Protein AF-A0A6G0XTU4-F1 (afdb_monomer_lite)

Sequence (189 aa):
MTQKTARTQQLDKPARWTQELDDEFVAYYVEIAGRAHDVASGGKCLKNAGWQAILAKLDGRGNIVDINQLKNRWKRLKEDYVDYAWLVKKFSGDGLQGIDDAKWAELDEGRKHKYSRFRFTPFRHYSVLDGIVGDSMANCEYMRSAAGMRLCNEYANSSVLQSNVSASDESLDHNQEGTVPETMTAAPA

Radius of gyration: 27.62 Å; chains: 1; bounding box: 68×87×70 Å

Secondary structure (DSSP, 8-state):
--SHHHHHTTTTSPP---HHHHHHHHHHHHHHHT-TTTB-TTSSSB-HHHHHHHHHHHTTGGG--SHHHHHHHHHHHHHHHHHHHHHHHHTTTT-GGG--HHHHHHHHTT-SS-GGGGSSS--TTHHHHHHHHHHHHHTT--TTSHHHHHHHHHHHHSSSSSSS-------------------------

InterPro domains:
  IPR024752 Myb/SANT-like domain [PF12776] (16-89)

Structure (mmCIF, N/CA/C/O backbone):
data_AF-A0A6G0XTU4-F1
#
_entry.id   AF-A0A6G0XTU4-F1
#
loop_
_atom_site.group_PDB
_atom_site.id
_atom_site.type_symbol
_atom_site.label_atom_id
_atom_site.label_alt_id
_atom_site.label_comp_id
_atom_site.label_asym_id
_atom_site.label_entity_id
_atom_site.label_seq_id
_atom_site.pdbx_PDB_ins_code
_atom_site.Cartn_x
_atom_site.Cartn_y
_atom_site.Cartn_z
_atom_site.occupancy
_atom_site.B_iso_or_equiv
_atom_site.auth_seq_id
_atom_site.auth_comp_id
_atom_site.auth_asym_id
_atom_site.auth_atom_id
_atom_site.pdbx_PDB_model_num
ATOM 1 N N . MET A 1 1 ? 7.444 18.364 -36.999 1.00 42.53 1 MET A N 1
ATOM 2 C CA . MET A 1 1 ? 8.098 18.458 -35.674 1.00 42.53 1 MET A CA 1
ATOM 3 C C . MET A 1 1 ? 7.037 18.836 -34.647 1.00 42.53 1 MET A C 1
ATOM 5 O O . MET A 1 1 ? 6.768 20.014 -34.479 1.00 42.53 1 MET A O 1
ATOM 9 N N . THR A 1 2 ? 6.378 17.863 -34.011 1.00 45.56 2 THR A N 1
ATOM 10 C CA . THR A 1 2 ? 5.211 18.149 -33.138 1.00 45.56 2 THR A CA 1
ATOM 11 C C . THR A 1 2 ? 5.115 17.219 -31.924 1.00 45.56 2 THR A C 1
ATOM 13 O O . THR A 1 2 ? 4.062 17.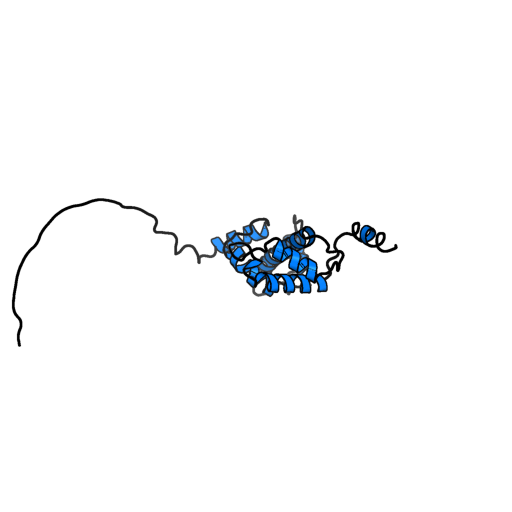095 -31.317 1.00 45.56 2 THR A O 1
ATOM 16 N N . GLN A 1 3 ? 6.215 16.566 -31.534 1.00 44.06 3 GLN A N 1
ATOM 17 C CA . GLN A 1 3 ? 6.243 15.662 -30.371 1.00 44.06 3 GLN A CA 1
ATOM 18 C C . GLN A 1 3 ? 6.830 16.293 -29.097 1.00 44.06 3 GLN A C 1
ATOM 20 O O . GLN A 1 3 ? 6.695 15.729 -28.014 1.00 44.06 3 GLN A O 1
ATOM 25 N N . LYS A 1 4 ? 7.466 17.470 -29.184 1.00 40.66 4 LYS A N 1
ATOM 26 C CA . LYS A 1 4 ? 8.180 18.069 -28.040 1.00 40.66 4 LYS A CA 1
ATOM 27 C C . LYS A 1 4 ? 7.257 18.789 -27.045 1.00 40.66 4 LYS A C 1
ATOM 29 O O . LYS A 1 4 ? 7.653 18.994 -25.907 1.00 40.66 4 LYS A O 1
ATOM 34 N N . THR A 1 5 ? 6.031 19.128 -27.446 1.00 39.97 5 THR A N 1
ATOM 35 C CA . THR A 1 5 ? 5.104 19.932 -26.627 1.00 39.97 5 THR A CA 1
ATOM 36 C C . THR A 1 5 ? 4.229 19.088 -25.691 1.00 39.97 5 THR A C 1
ATOM 38 O O . THR A 1 5 ? 3.863 19.553 -24.618 1.00 39.97 5 THR A O 1
ATOM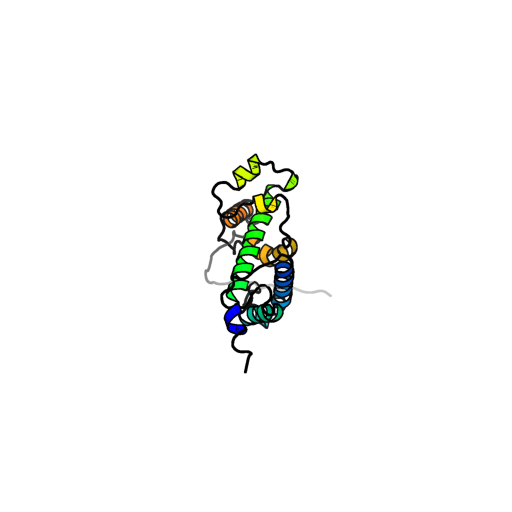 41 N N . ALA A 1 6 ? 3.935 17.829 -26.039 1.00 44.03 6 ALA A N 1
ATOM 42 C CA . ALA A 1 6 ? 3.087 16.955 -25.217 1.00 44.03 6 ALA A CA 1
ATOM 43 C C . ALA A 1 6 ? 3.819 16.381 -23.988 1.00 44.03 6 ALA A C 1
ATOM 45 O O . ALA A 1 6 ? 3.219 16.206 -22.931 1.00 44.03 6 ALA A O 1
ATOM 46 N N . ARG A 1 7 ? 5.131 16.133 -24.105 1.00 41.50 7 ARG A N 1
ATOM 47 C CA . ARG A 1 7 ? 5.943 15.524 -23.037 1.00 41.50 7 ARG A CA 1
ATOM 48 C C . ARG A 1 7 ? 6.176 16.471 -21.854 1.00 41.50 7 ARG A C 1
ATOM 50 O O . ARG A 1 7 ? 6.298 16.019 -20.724 1.00 41.50 7 ARG A O 1
ATOM 57 N N . THR A 1 8 ? 6.184 17.779 -22.106 1.00 40.06 8 THR A N 1
ATOM 58 C CA . THR A 1 8 ? 6.396 18.804 -21.073 1.00 40.06 8 THR A CA 1
ATOM 59 C C . THR A 1 8 ? 5.129 19.084 -20.257 1.00 40.06 8 THR A C 1
ATOM 61 O O . THR A 1 8 ? 5.232 19.424 -19.088 1.00 40.06 8 THR A O 1
ATOM 64 N N . GLN A 1 9 ? 3.926 18.867 -20.808 1.00 43.84 9 GLN A N 1
ATOM 65 C CA . GLN A 1 9 ? 2.662 19.102 -20.084 1.00 43.84 9 GLN A CA 1
ATOM 66 C C . GLN A 1 9 ? 2.278 17.986 -19.090 1.00 43.84 9 GLN A C 1
ATOM 68 O O . GLN A 1 9 ? 1.363 18.168 -18.287 1.00 43.84 9 GLN A O 1
ATOM 73 N N . GLN A 1 10 ? 2.952 16.831 -19.127 1.00 49.25 10 GLN A N 1
ATOM 74 C CA . GLN A 1 10 ? 2.769 15.762 -18.133 1.00 49.25 10 GLN A CA 1
ATOM 75 C C . GLN A 1 10 ? 3.603 15.973 -16.855 1.00 49.25 10 GLN A C 1
ATOM 77 O O . GLN A 1 10 ? 3.283 15.391 -15.821 1.00 49.25 10 GLN A O 1
ATOM 82 N N . LEU A 1 11 ? 4.625 16.837 -16.884 1.00 52.47 11 LEU A N 1
ATOM 83 C CA . LEU A 1 11 ? 5.538 17.050 -15.751 1.00 52.47 11 LEU A CA 1
ATOM 84 C C . LEU A 1 11 ? 4.930 17.834 -14.573 1.00 52.47 11 LEU A C 1
ATOM 86 O O . LEU A 1 11 ? 5.445 17.719 -13.466 1.00 52.47 11 LEU A O 1
ATOM 90 N N . ASP A 1 12 ? 3.817 18.549 -14.773 1.00 61.00 12 ASP A N 1
ATOM 91 C CA . ASP A 1 12 ? 3.219 19.410 -13.734 1.00 61.00 12 ASP A CA 1
ATOM 92 C C . ASP A 1 12 ? 2.024 18.790 -12.991 1.00 61.00 12 ASP A C 1
ATOM 94 O O . ASP A 1 12 ? 1.469 19.398 -12.074 1.00 61.00 12 ASP A O 1
ATOM 98 N N . LYS A 1 13 ? 1.587 17.579 -13.358 1.00 73.00 13 LYS A N 1
ATOM 99 C CA . LYS A 1 13 ? 0.458 16.922 -12.678 1.00 73.00 13 LYS A CA 1
ATOM 100 C C . LYS A 1 13 ? 0.965 16.044 -11.520 1.00 73.00 13 LYS A C 1
ATOM 102 O O . LYS A 1 13 ? 1.957 15.336 -11.670 1.00 73.00 13 LYS A O 1
ATOM 107 N N . PRO A 1 14 ? 0.315 16.032 -10.346 1.00 82.69 14 PRO A N 1
ATOM 108 C CA . PRO A 1 14 ? 0.694 15.101 -9.287 1.00 82.69 14 PRO A CA 1
ATOM 109 C C . PRO A 1 14 ? 0.388 13.653 -9.701 1.00 82.69 14 PRO A C 1
ATOM 111 O O . PRO A 1 14 ? -0.520 13.407 -10.498 1.00 82.69 14 PRO A O 1
ATOM 114 N N . ALA A 1 15 ? 1.120 12.689 -9.131 1.00 89.25 15 ALA A N 1
ATOM 115 C CA . ALA A 1 15 ? 0.790 11.274 -9.291 1.00 89.25 15 ALA A CA 1
ATOM 116 C C . ALA A 1 15 ? -0.622 10.996 -8.758 1.00 89.25 15 ALA A C 1
ATOM 118 O O . ALA A 1 15 ? -0.961 11.365 -7.630 1.00 89.25 15 ALA A O 1
ATOM 119 N N . ARG A 1 16 ? -1.427 10.306 -9.560 1.00 92.69 16 ARG A N 1
ATOM 120 C CA . ARG A 1 16 ? -2.784 9.878 -9.244 1.00 92.69 16 ARG A CA 1
ATOM 121 C C . ARG A 1 16 ? -2.811 8.363 -9.093 1.00 92.69 16 ARG A C 1
ATOM 123 O O . ARG A 1 16 ? -2.726 7.633 -10.074 1.00 92.69 16 ARG A O 1
ATOM 130 N N . TRP A 1 17 ? -2.994 7.921 -7.857 1.00 92.88 17 TRP A N 1
ATOM 131 C CA . TRP A 1 17 ? -3.158 6.515 -7.505 1.00 92.88 17 TRP A CA 1
ATOM 132 C C . TRP A 1 17 ? -4.644 6.155 -7.507 1.00 92.88 17 TRP A C 1
ATOM 134 O O . TRP A 1 17 ? -5.429 6.768 -6.781 1.00 92.88 17 TRP A O 1
ATOM 144 N N . THR A 1 18 ? -5.032 5.206 -8.356 1.00 93.31 18 THR A N 1
ATOM 145 C CA . THR A 1 18 ? -6.341 4.541 -8.289 1.00 93.31 18 THR A CA 1
ATOM 146 C C . THR A 1 18 ? -6.180 3.183 -7.620 1.00 93.31 18 THR A C 1
ATOM 148 O O . THR A 1 18 ? -5.062 2.691 -7.482 1.00 93.31 18 THR A O 1
ATOM 151 N N . GLN A 1 19 ? -7.296 2.569 -7.224 1.00 89.81 19 GLN A N 1
ATOM 152 C CA . GLN A 1 19 ? -7.261 1.222 -6.656 1.00 89.81 19 GLN A CA 1
ATOM 153 C C . GLN A 1 19 ? -6.703 0.205 -7.657 1.00 89.81 19 GLN A C 1
ATOM 155 O O . GLN A 1 19 ? -5.889 -0.623 -7.264 1.00 89.81 19 GLN A O 1
ATOM 160 N N . GLU A 1 20 ? -7.056 0.302 -8.947 1.00 93.25 20 GLU A N 1
ATOM 161 C CA . GLU A 1 20 ? -6.494 -0.613 -9.949 1.00 93.25 20 GLU A CA 1
ATOM 162 C C . GLU A 1 20 ? -4.977 -0.432 -10.087 1.00 93.25 20 GLU A C 1
ATOM 164 O O . GLU A 1 20 ? -4.239 -1.410 -10.154 1.00 93.25 20 GLU A O 1
ATOM 169 N N . LEU A 1 21 ? -4.492 0.816 -10.070 1.00 94.31 21 LEU A N 1
ATOM 170 C CA . LEU A 1 21 ? -3.054 1.091 -10.127 1.00 94.31 21 LEU A CA 1
ATOM 171 C C . LEU A 1 21 ? -2.310 0.605 -8.882 1.00 94.31 21 LEU A C 1
ATOM 173 O O . LEU A 1 21 ? -1.151 0.215 -8.990 1.00 94.31 21 LEU A O 1
ATOM 177 N N . ASP A 1 22 ? -2.949 0.623 -7.713 1.00 94.25 22 ASP A N 1
ATOM 178 C CA . ASP A 1 22 ? -2.38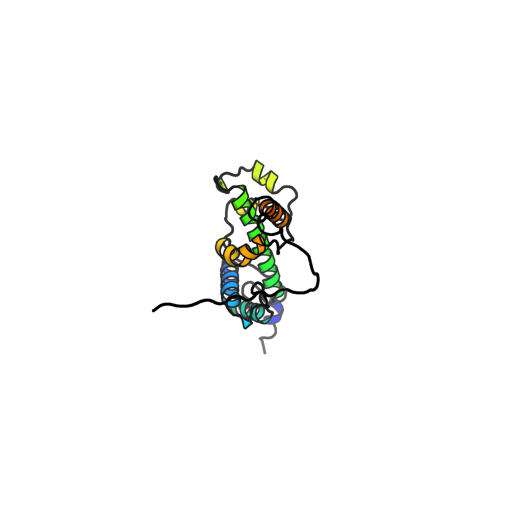5 0.035 -6.498 1.00 94.25 22 ASP A CA 1
ATOM 179 C C . ASP A 1 22 ? -2.290 -1.489 -6.587 1.00 94.25 22 ASP A C 1
ATOM 181 O O . ASP A 1 22 ? -1.243 -2.050 -6.260 1.00 94.25 22 ASP A O 1
ATOM 185 N N . ASP A 1 23 ? -3.348 -2.148 -7.070 1.00 93.44 23 ASP A N 1
ATOM 186 C CA . ASP A 1 23 ? -3.380 -3.598 -7.291 1.00 93.44 23 ASP A CA 1
ATOM 187 C C . ASP A 1 23 ? -2.257 -4.030 -8.248 1.00 93.44 23 ASP A C 1
ATOM 189 O O . ASP A 1 23 ? -1.463 -4.920 -7.928 1.00 93.44 23 ASP A O 1
ATOM 193 N N . GLU A 1 24 ? -2.114 -3.343 -9.381 1.00 94.38 24 GLU A N 1
ATOM 194 C CA . GLU A 1 24 ? -1.038 -3.606 -10.336 1.00 94.38 24 GLU A CA 1
ATOM 195 C C . GLU A 1 24 ? 0.351 -3.298 -9.767 1.00 94.38 24 GLU A C 1
ATOM 197 O O . GLU A 1 24 ? 1.287 -4.076 -9.953 1.00 94.38 24 GLU A O 1
ATOM 202 N N . PHE A 1 25 ? 0.508 -2.176 -9.058 1.00 94.81 25 PHE A N 1
ATOM 203 C CA . PHE A 1 25 ? 1.782 -1.803 -8.450 1.00 94.81 25 PHE A CA 1
ATOM 204 C C . PHE A 1 25 ? 2.261 -2.859 -7.451 1.00 94.81 25 PHE A C 1
ATOM 206 O O . PHE A 1 25 ? 3.431 -3.247 -7.485 1.00 94.81 25 PHE A O 1
ATOM 213 N N . VAL A 1 26 ? 1.367 -3.350 -6.589 1.00 92.75 26 VAL A N 1
ATOM 214 C CA . VAL A 1 26 ? 1.679 -4.409 -5.623 1.00 92.75 26 VAL A CA 1
ATOM 215 C C . VAL A 1 26 ? 2.021 -5.716 -6.340 1.00 92.75 26 VAL A C 1
ATOM 217 O O . VAL A 1 26 ? 3.012 -6.354 -5.981 1.00 92.75 26 VAL A O 1
ATOM 220 N N . ALA A 1 27 ? 1.281 -6.087 -7.388 1.00 92.06 27 ALA A N 1
ATOM 221 C CA . ALA A 1 27 ? 1.585 -7.275 -8.185 1.00 92.06 27 ALA A CA 1
ATOM 222 C C . ALA A 1 27 ? 2.978 -7.193 -8.839 1.00 92.06 27 ALA A C 1
ATOM 224 O O . ALA A 1 27 ? 3.771 -8.130 -8.733 1.00 92.06 27 ALA A O 1
ATOM 225 N N . TYR A 1 28 ? 3.322 -6.053 -9.446 1.00 93.25 28 TYR A N 1
ATOM 226 C CA . TYR A 1 28 ? 4.646 -5.836 -10.034 1.00 93.25 28 TYR A CA 1
ATOM 227 C C . TYR A 1 28 ? 5.755 -5.813 -8.989 1.00 93.25 28 TYR A C 1
ATOM 229 O O . TYR A 1 28 ? 6.851 -6.308 -9.255 1.00 93.25 28 TYR A O 1
ATOM 237 N N . TYR A 1 29 ? 5.483 -5.274 -7.799 1.00 91.06 29 TYR A N 1
ATOM 238 C CA . TYR A 1 29 ? 6.434 -5.319 -6.698 1.00 91.06 29 TYR A CA 1
ATOM 239 C C . TYR A 1 29 ? 6.764 -6.761 -6.312 1.00 91.06 29 TYR A C 1
ATOM 241 O O . TYR A 1 29 ? 7.940 -7.098 -6.229 1.00 91.06 29 TYR A O 1
ATOM 249 N N . VAL A 1 30 ? 5.752 -7.616 -6.130 1.00 87.75 30 VAL A N 1
ATOM 250 C CA . VAL A 1 30 ? 5.935 -9.042 -5.805 1.00 87.75 30 VAL A CA 1
ATOM 251 C C . VAL A 1 30 ? 6.719 -9.763 -6.898 1.00 87.75 30 VAL A C 1
ATOM 253 O O . VAL A 1 30 ? 7.703 -10.440 -6.608 1.00 87.75 30 VAL A O 1
ATOM 256 N N . GLU A 1 31 ? 6.322 -9.580 -8.159 1.00 89.00 31 GLU A N 1
ATOM 257 C CA . GLU A 1 31 ? 6.986 -10.200 -9.309 1.00 89.00 31 GLU A CA 1
ATOM 258 C C . GLU A 1 31 ? 8.480 -9.844 -9.363 1.00 89.00 31 GLU A C 1
ATOM 260 O O . GLU A 1 31 ? 9.330 -10.708 -9.583 1.00 89.00 31 GLU A O 1
ATOM 265 N N . ILE A 1 32 ? 8.811 -8.567 -9.163 1.00 88.50 32 ILE A N 1
ATOM 266 C CA . ILE A 1 32 ? 10.187 -8.070 -9.255 1.00 88.50 32 ILE A CA 1
ATOM 267 C C . ILE A 1 32 ? 10.982 -8.405 -7.989 1.00 88.50 32 ILE A C 1
ATOM 269 O O . ILE A 1 32 ? 12.163 -8.729 -8.083 1.00 88.50 32 ILE A O 1
ATOM 273 N N . ALA A 1 33 ? 10.347 -8.419 -6.816 1.00 83.94 33 ALA A N 1
ATOM 274 C CA . ALA A 1 33 ? 10.971 -8.873 -5.575 1.00 83.94 33 ALA A CA 1
ATOM 275 C C . ALA A 1 33 ? 11.338 -10.369 -5.610 1.00 83.94 33 ALA A C 1
ATOM 277 O O . ALA A 1 33 ? 12.264 -10.789 -4.923 1.00 83.94 33 ALA A O 1
ATOM 278 N N . GLY A 1 34 ? 10.688 -11.171 -6.458 1.00 81.00 34 GLY A N 1
ATOM 279 C CA . GLY A 1 34 ? 11.094 -12.556 -6.719 1.00 81.00 34 GLY A CA 1
ATOM 280 C C . GLY A 1 34 ? 12.419 -12.699 -7.486 1.00 81.00 34 GLY A C 1
ATOM 281 O O . GLY A 1 34 ? 12.949 -13.804 -7.599 1.00 81.00 34 GLY A O 1
ATOM 282 N N . ARG A 1 35 ? 12.985 -11.610 -8.027 1.00 82.75 35 ARG A N 1
ATOM 283 C CA . ARG A 1 35 ? 14.194 -11.638 -8.862 1.00 82.75 35 ARG A CA 1
ATOM 284 C C . ARG A 1 35 ? 15.419 -11.230 -8.049 1.00 82.75 35 ARG A C 1
ATOM 286 O O . ARG A 1 35 ? 15.630 -10.055 -7.767 1.00 82.75 35 ARG A O 1
ATOM 293 N N . ALA A 1 36 ? 16.296 -12.185 -7.743 1.00 72.19 36 ALA A N 1
ATOM 294 C CA . ALA A 1 36 ? 17.460 -11.957 -6.875 1.00 72.19 36 ALA A CA 1
ATOM 295 C C . ALA A 1 36 ? 18.375 -10.781 -7.301 1.00 72.19 36 ALA A C 1
ATOM 297 O O . ALA A 1 36 ? 18.963 -10.108 -6.454 1.00 72.19 36 ALA A O 1
ATOM 298 N N . HIS A 1 37 ? 18.489 -10.489 -8.603 1.00 78.88 37 HIS A N 1
ATOM 299 C CA . HIS A 1 37 ? 19.310 -9.374 -9.092 1.00 78.88 37 HIS A CA 1
ATOM 300 C C . HIS A 1 37 ? 18.681 -7.993 -8.841 1.00 78.88 37 HIS A C 1
ATOM 302 O O . HIS A 1 37 ? 19.422 -7.020 -8.675 1.00 78.88 37 HIS A O 1
ATOM 308 N N . ASP A 1 38 ? 17.353 -7.920 -8.731 1.00 75.31 38 ASP A N 1
ATOM 309 C CA . ASP A 1 38 ? 16.581 -6.685 -8.550 1.00 75.31 38 ASP A CA 1
ATOM 310 C C . ASP A 1 38 ? 16.376 -6.308 -7.078 1.00 75.31 38 ASP A C 1
ATOM 312 O O . ASP A 1 38 ? 15.888 -5.217 -6.771 1.00 75.31 38 ASP A O 1
ATOM 316 N N . VAL A 1 39 ? 16.803 -7.169 -6.154 1.00 72.25 39 VAL A N 1
ATOM 317 C CA . VAL A 1 39 ? 16.631 -6.996 -4.709 1.00 72.25 39 VAL A CA 1
ATOM 318 C C . VAL A 1 39 ? 17.971 -6.710 -4.032 1.00 72.25 39 VAL A C 1
ATOM 320 O O . VAL A 1 39 ? 19.029 -7.195 -4.444 1.00 72.25 39 VAL A O 1
ATOM 323 N N . ALA A 1 40 ? 17.949 -5.848 -3.019 1.00 69.94 40 ALA A N 1
ATOM 324 C CA . ALA A 1 40 ? 19.096 -5.548 -2.172 1.00 69.94 40 ALA A CA 1
ATOM 325 C C . ALA A 1 40 ? 19.490 -6.771 -1.329 1.00 69.94 40 ALA A C 1
ATOM 327 O O . ALA A 1 40 ? 18.666 -7.646 -1.056 1.00 69.94 40 ALA A O 1
ATOM 328 N N . SER A 1 41 ? 20.750 -6.822 -0.894 1.00 54.75 41 SER A N 1
ATOM 329 C CA . SER A 1 41 ? 21.224 -7.852 0.033 1.00 54.75 41 SER A CA 1
ATOM 330 C C . SER A 1 41 ? 20.306 -7.904 1.260 1.00 54.75 41 SER A C 1
ATOM 332 O O . SER A 1 41 ? 20.038 -6.870 1.870 1.00 54.75 41 SER A O 1
ATOM 334 N N . GLY A 1 42 ? 19.777 -9.089 1.571 1.00 56.16 42 GLY A N 1
ATOM 335 C CA . GLY A 1 42 ? 18.766 -9.277 2.616 1.00 56.16 42 GLY A CA 1
ATOM 336 C C . GLY A 1 42 ? 17.314 -9.354 2.128 1.00 56.16 42 GLY A C 1
ATOM 337 O O . GLY A 1 42 ? 16.427 -9.464 2.962 1.00 56.16 42 GLY A O 1
ATOM 338 N N . GLY A 1 43 ? 17.033 -9.306 0.818 1.00 55.50 43 GLY A N 1
ATOM 339 C CA . GLY A 1 43 ? 15.745 -9.752 0.249 1.00 55.50 43 GLY A CA 1
ATOM 340 C C . GLY A 1 43 ? 14.545 -8.805 0.428 1.00 55.50 43 GLY A C 1
ATOM 341 O O . GLY A 1 43 ? 13.503 -9.001 -0.186 1.00 55.50 43 GLY A O 1
ATOM 342 N N . LYS A 1 44 ? 14.682 -7.758 1.247 1.00 63.25 44 LYS A N 1
ATOM 343 C CA . LYS A 1 44 ? 13.545 -6.979 1.775 1.00 63.25 44 LYS A CA 1
ATOM 344 C C . LYS A 1 44 ? 13.281 -5.641 1.066 1.00 63.25 44 LYS A C 1
ATOM 346 O O . LYS A 1 44 ? 12.336 -4.935 1.412 1.00 63.25 44 LYS A O 1
ATOM 351 N N . CYS A 1 45 ? 14.126 -5.231 0.115 1.00 72.56 45 CYS A N 1
ATOM 352 C CA . CYS A 1 45 ? 13.987 -3.963 -0.616 1.00 72.56 45 CYS A CA 1
ATOM 353 C C . CYS A 1 45 ? 14.472 -4.079 -2.063 1.00 72.56 45 CYS A C 1
ATOM 355 O O . CYS A 1 45 ? 15.530 -4.647 -2.314 1.00 72.56 45 CYS A O 1
ATOM 357 N N . LEU A 1 46 ? 13.770 -3.446 -3.006 1.00 82.06 46 LEU A N 1
ATOM 358 C CA . LEU A 1 46 ? 14.224 -3.367 -4.396 1.00 82.06 46 LEU A CA 1
ATOM 359 C C . LEU A 1 46 ? 15.428 -2.425 -4.547 1.00 82.06 46 LEU A C 1
ATOM 361 O O . LEU A 1 46 ? 15.460 -1.327 -3.974 1.00 82.06 46 LEU A O 1
ATOM 365 N N . LYS A 1 47 ? 16.388 -2.833 -5.381 1.00 85.81 47 LYS A N 1
ATOM 366 C CA . LYS A 1 47 ? 17.438 -1.973 -5.943 1.00 85.81 47 LYS A CA 1
ATOM 367 C C . LYS A 1 47 ? 16.832 -0.984 -6.939 1.00 85.81 47 LYS A C 1
ATOM 369 O O . LYS A 1 47 ? 15.687 -1.118 -7.363 1.00 85.81 47 LYS A O 1
ATOM 374 N N . ASN A 1 48 ? 17.623 0.007 -7.358 1.00 87.31 48 ASN A N 1
ATOM 375 C CA . ASN A 1 48 ? 17.198 0.990 -8.362 1.00 87.31 48 ASN A CA 1
ATOM 376 C C . ASN A 1 48 ? 16.695 0.315 -9.658 1.00 87.31 48 ASN A C 1
ATOM 378 O O . ASN A 1 48 ? 15.645 0.694 -10.159 1.00 87.31 48 ASN A O 1
ATOM 382 N N . ALA A 1 49 ? 17.368 -0.744 -10.124 1.00 88.56 49 ALA A N 1
ATOM 383 C CA . ALA A 1 49 ? 16.938 -1.525 -11.288 1.00 88.56 49 ALA A CA 1
ATOM 384 C C . ALA A 1 49 ? 15.517 -2.104 -11.135 1.00 88.56 49 ALA A C 1
ATOM 386 O O . ALA A 1 49 ? 14.686 -1.912 -12.019 1.00 88.56 49 ALA A O 1
ATOM 387 N N . GLY A 1 50 ? 15.195 -2.697 -9.980 1.00 89.12 50 GLY A N 1
ATOM 388 C CA . GLY A 1 50 ? 13.848 -3.198 -9.700 1.00 89.12 50 GLY A CA 1
ATOM 389 C C . GLY A 1 50 ? 12.790 -2.087 -9.685 1.00 89.12 50 GLY A C 1
ATOM 390 O O . GLY A 1 50 ? 11.714 -2.241 -10.257 1.00 89.12 50 GLY A O 1
ATOM 391 N N . TRP A 1 51 ? 13.106 -0.922 -9.108 1.00 91.69 51 TRP A N 1
ATOM 392 C CA . TRP A 1 51 ? 12.205 0.239 -9.160 1.00 91.69 51 TRP A CA 1
ATOM 393 C C . TRP A 1 51 ? 11.997 0.766 -10.587 1.00 91.69 51 TRP A C 1
ATOM 395 O O . TRP A 1 51 ? 10.871 1.110 -10.941 1.00 91.69 51 TRP A O 1
ATOM 405 N N . GLN A 1 52 ? 13.053 0.806 -11.407 1.00 93.81 52 GLN A N 1
ATOM 406 C CA . GLN A 1 52 ? 12.953 1.168 -12.826 1.00 93.81 52 GLN A CA 1
ATOM 407 C C . GLN A 1 52 ? 12.077 0.175 -13.597 1.00 93.81 52 GLN A C 1
ATOM 409 O O . GLN A 1 52 ? 11.255 0.587 -14.411 1.00 93.81 52 GLN A O 1
ATOM 414 N N . ALA A 1 53 ? 12.200 -1.124 -13.314 1.00 94.06 53 ALA A N 1
ATOM 415 C CA . ALA A 1 53 ? 11.386 -2.152 -13.955 1.00 94.06 53 ALA A CA 1
ATOM 416 C C . ALA A 1 53 ? 9.888 -1.993 -13.636 1.00 94.06 53 ALA A C 1
ATOM 418 O O . ALA A 1 53 ? 9.058 -2.125 -14.536 1.00 94.06 53 ALA A O 1
ATOM 419 N N . ILE A 1 54 ? 9.529 -1.642 -12.393 1.00 94.19 54 ILE A N 1
ATOM 420 C CA . ILE A 1 54 ? 8.138 -1.303 -12.042 1.00 94.19 54 ILE A CA 1
ATOM 421 C C . ILE A 1 54 ? 7.676 -0.063 -12.811 1.00 94.19 54 ILE A C 1
ATOM 423 O O . ILE A 1 54 ? 6.582 -0.060 -13.373 1.00 94.19 54 ILE A O 1
A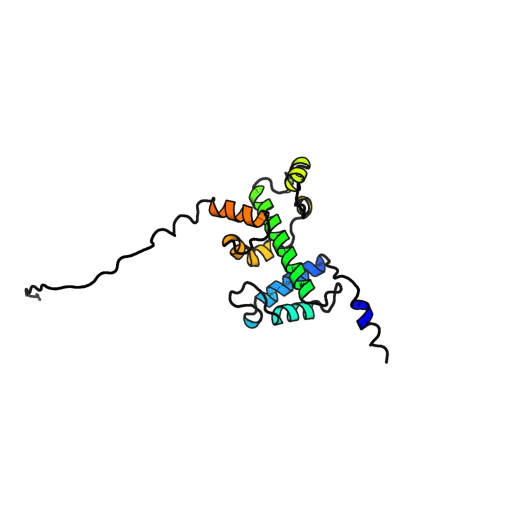TOM 427 N N . LEU A 1 55 ? 8.499 0.988 -12.843 1.00 95.25 55 LEU A N 1
ATOM 428 C CA . LEU A 1 55 ? 8.151 2.237 -13.520 1.00 95.25 55 LEU A CA 1
ATOM 429 C C . LEU A 1 55 ? 7.874 2.006 -15.013 1.00 95.25 55 LEU A C 1
ATOM 431 O O . LEU A 1 55 ? 6.882 2.507 -15.537 1.00 95.25 55 LEU A O 1
ATOM 435 N N . ALA A 1 56 ? 8.697 1.182 -15.667 1.00 95.00 56 ALA A N 1
ATOM 436 C CA . ALA A 1 56 ? 8.507 0.783 -17.057 1.00 95.00 56 ALA A CA 1
ATOM 437 C C . ALA A 1 56 ? 7.201 -0.004 -17.276 1.00 95.00 56 ALA A C 1
ATOM 439 O O . ALA A 1 56 ? 6.517 0.227 -18.266 1.00 95.00 56 ALA A O 1
ATOM 440 N N . LYS A 1 57 ? 6.815 -0.892 -16.347 1.00 95.88 57 LYS A N 1
ATOM 441 C CA . LYS A 1 57 ? 5.543 -1.642 -16.420 1.00 95.88 57 LYS A CA 1
ATOM 442 C C . LYS A 1 57 ? 4.303 -0.769 -16.198 1.00 95.88 57 LYS A C 1
ATOM 444 O O . LYS A 1 57 ? 3.228 -1.069 -16.718 1.00 95.88 57 LYS A O 1
ATOM 449 N N . LEU A 1 58 ? 4.418 0.294 -15.404 1.00 94.00 58 LEU A N 1
ATOM 450 C CA . LEU A 1 58 ? 3.320 1.241 -15.194 1.00 94.00 58 LEU A CA 1
ATOM 451 C C . LEU A 1 58 ? 3.145 2.203 -16.376 1.00 94.00 58 LEU A C 1
ATOM 453 O O . LEU A 1 58 ? 2.037 2.699 -16.567 1.00 94.00 58 LEU A O 1
ATOM 457 N N . ASP A 1 59 ? 4.192 2.414 -17.179 1.00 93.12 59 ASP A N 1
ATOM 458 C CA . ASP A 1 59 ? 4.166 3.148 -18.454 1.00 93.12 59 ASP A CA 1
ATOM 459 C C . ASP A 1 59 ? 3.527 4.548 -18.349 1.00 93.12 59 ASP A C 1
ATOM 461 O O . ASP A 1 59 ? 2.673 4.954 -19.134 1.00 93.12 59 ASP A O 1
ATOM 465 N N . GLY A 1 60 ? 3.870 5.293 -17.291 1.00 90.06 60 GLY A N 1
ATOM 466 C CA . GLY A 1 60 ? 3.362 6.654 -17.075 1.00 90.06 60 GLY A CA 1
ATOM 467 C C . GLY A 1 60 ? 1.883 6.746 -16.677 1.00 90.06 60 GLY A C 1
ATOM 468 O O . GLY A 1 60 ? 1.365 7.856 -16.492 1.00 90.06 60 GLY A O 1
ATOM 469 N N . ARG A 1 61 ? 1.180 5.616 -16.507 1.00 92.19 61 ARG A N 1
ATOM 470 C CA . ARG A 1 61 ? -0.216 5.606 -16.049 1.00 92.19 61 ARG A CA 1
ATOM 471 C C . ARG A 1 61 ? -0.338 6.271 -14.682 1.00 92.19 61 ARG A C 1
ATOM 473 O O . ARG A 1 61 ? 0.564 6.217 -13.852 1.00 92.19 61 ARG A O 1
ATOM 480 N N . GLY A 1 62 ? -1.441 6.988 -14.474 1.00 91.44 62 GLY A N 1
ATOM 481 C CA . GLY A 1 62 ? -1.635 7.788 -13.261 1.00 91.44 62 GLY A CA 1
ATOM 482 C C . GLY A 1 62 ? -0.628 8.934 -13.096 1.00 91.44 62 GLY A C 1
ATOM 483 O O . GLY A 1 62 ? -0.487 9.456 -11.998 1.00 91.44 62 GLY A O 1
ATOM 484 N N . ASN A 1 63 ? 0.083 9.339 -14.153 1.00 92.75 63 ASN A N 1
ATOM 485 C CA . ASN A 1 63 ? 1.187 10.300 -14.072 1.00 92.75 63 ASN A CA 1
ATOM 486 C C . ASN A 1 63 ? 2.336 9.854 -13.146 1.00 92.75 63 ASN A C 1
ATOM 488 O O . ASN A 1 63 ? 2.979 10.668 -12.476 1.00 92.75 63 ASN A O 1
ATOM 492 N N . ILE A 1 64 ? 2.560 8.540 -13.087 1.00 93.31 64 ILE A N 1
ATOM 493 C CA . ILE A 1 64 ? 3.643 7.918 -12.332 1.00 93.31 64 ILE A CA 1
ATOM 494 C C . ILE A 1 64 ? 4.858 7.829 -13.257 1.00 93.31 64 ILE A C 1
ATOM 496 O O . ILE A 1 64 ? 4.966 6.928 -14.083 1.00 93.31 64 ILE A O 1
ATOM 500 N N . VAL A 1 65 ? 5.749 8.809 -13.144 1.00 92.12 65 VAL A N 1
ATOM 501 C CA . VAL A 1 65 ? 6.896 9.018 -14.044 1.00 92.12 65 VAL A CA 1
ATOM 502 C C . VAL A 1 65 ? 8.241 9.017 -13.314 1.00 92.12 65 VAL A C 1
ATOM 504 O O . VAL A 1 65 ? 9.282 9.062 -13.962 1.00 92.12 65 VAL A O 1
ATOM 507 N N . ASP A 1 66 ? 8.237 8.949 -11.980 1.00 91.50 66 ASP A N 1
ATOM 508 C CA . ASP A 1 66 ? 9.444 8.933 -11.152 1.00 91.50 66 ASP A CA 1
ATOM 509 C C . ASP A 1 66 ? 9.408 7.813 -10.097 1.00 91.50 66 ASP A C 1
ATOM 511 O O . ASP A 1 66 ? 8.392 7.529 -9.457 1.00 91.50 66 ASP A O 1
ATOM 515 N N . ILE A 1 67 ? 10.576 7.226 -9.841 1.00 91.75 67 ILE A N 1
ATOM 516 C CA . ILE A 1 67 ? 10.813 6.234 -8.791 1.00 91.75 67 ILE A CA 1
ATOM 517 C C . ILE A 1 67 ? 10.431 6.763 -7.411 1.00 91.75 67 ILE A C 1
ATOM 519 O O . ILE A 1 67 ? 9.957 5.989 -6.575 1.00 91.75 67 ILE A O 1
ATOM 523 N N . ASN A 1 68 ? 10.627 8.053 -7.124 1.00 91.00 68 ASN A N 1
ATOM 524 C CA . ASN A 1 68 ? 10.270 8.572 -5.802 1.00 91.00 68 ASN A CA 1
ATOM 525 C C . ASN A 1 68 ? 8.762 8.494 -5.549 1.00 91.00 68 ASN A C 1
ATOM 527 O O . ASN A 1 68 ? 8.353 8.263 -4.411 1.00 91.00 68 ASN A O 1
ATOM 531 N N . GLN A 1 69 ? 7.933 8.606 -6.591 1.00 93.00 69 GLN A N 1
ATOM 532 C CA . GLN A 1 69 ? 6.487 8.416 -6.472 1.00 93.00 69 GLN A CA 1
ATOM 533 C C . GLN A 1 69 ? 6.169 6.967 -6.065 1.00 93.00 69 GLN A C 1
ATOM 535 O O . GLN A 1 69 ? 5.392 6.762 -5.130 1.00 93.00 69 GLN A O 1
ATOM 540 N N . LEU A 1 70 ? 6.842 5.979 -6.670 1.00 92.50 70 LEU A N 1
ATOM 541 C CA . LEU A 1 70 ? 6.720 4.558 -6.308 1.00 92.50 70 LEU A CA 1
ATOM 542 C C . LEU A 1 70 ? 7.168 4.287 -4.869 1.00 92.50 70 LEU A C 1
ATOM 544 O O . LEU A 1 70 ? 6.456 3.650 -4.097 1.00 92.50 70 LEU A O 1
ATOM 548 N N . LYS A 1 71 ? 8.337 4.803 -4.474 1.00 89.31 71 LYS A N 1
ATOM 549 C CA . LYS A 1 71 ? 8.882 4.619 -3.119 1.00 89.31 71 LYS A CA 1
ATOM 550 C C . LYS A 1 71 ? 7.988 5.246 -2.055 1.00 89.31 71 LYS A C 1
ATOM 552 O O . LYS A 1 71 ? 7.755 4.637 -1.010 1.00 89.31 71 LYS A O 1
ATOM 557 N N . ASN A 1 72 ? 7.473 6.446 -2.319 1.00 89.81 72 ASN A N 1
ATOM 558 C CA . ASN A 1 72 ? 6.539 7.119 -1.423 1.00 89.81 72 ASN A CA 1
ATOM 559 C C . ASN A 1 72 ? 5.234 6.333 -1.301 1.00 89.81 72 ASN A C 1
ATOM 561 O O . ASN A 1 72 ? 4.731 6.171 -0.189 1.00 89.81 72 ASN A O 1
ATOM 565 N N . ARG A 1 73 ? 4.720 5.786 -2.409 1.00 92.81 73 ARG A N 1
ATOM 566 C CA . ARG A 1 73 ? 3.530 4.937 -2.372 1.00 92.81 73 ARG A CA 1
ATOM 567 C C . ARG A 1 73 ? 3.770 3.642 -1.601 1.00 92.81 73 ARG A C 1
ATOM 569 O O . ARG A 1 73 ? 2.995 3.334 -0.703 1.00 92.81 73 ARG A O 1
ATOM 576 N N . TRP A 1 74 ? 4.880 2.950 -1.858 1.00 90.88 74 TRP A N 1
ATOM 577 C CA . TRP A 1 74 ? 5.281 1.754 -1.112 1.00 90.88 74 TRP A CA 1
ATOM 578 C C . TRP A 1 74 ? 5.390 2.018 0.390 1.00 90.88 74 TRP A C 1
ATOM 580 O O . TRP A 1 74 ? 4.938 1.222 1.210 1.00 90.88 74 TRP A O 1
ATOM 590 N N . LYS A 1 75 ? 5.971 3.161 0.776 1.00 86.81 75 LYS A N 1
ATOM 591 C CA . LYS A 1 75 ? 6.032 3.583 2.178 1.00 86.81 75 LYS A CA 1
ATOM 592 C C . LYS A 1 75 ? 4.633 3.701 2.789 1.00 86.81 75 LYS A C 1
ATOM 594 O O . LYS A 1 75 ? 4.434 3.185 3.883 1.00 86.81 75 LYS A O 1
ATOM 599 N N . ARG A 1 76 ? 3.683 4.330 2.089 1.00 88.69 76 ARG A N 1
ATOM 600 C CA . ARG A 1 76 ? 2.295 4.458 2.561 1.00 88.69 76 ARG A CA 1
ATOM 601 C C . ARG A 1 76 ? 1.586 3.116 2.684 1.00 88.69 76 ARG A C 1
ATOM 603 O O . ARG A 1 76 ? 0.994 2.873 3.723 1.00 88.69 76 ARG A O 1
ATOM 610 N N . LEU A 1 77 ? 1.729 2.227 1.702 1.00 90.31 77 LEU A N 1
ATOM 611 C CA . LEU A 1 77 ? 1.141 0.884 1.762 1.00 90.31 77 LEU A CA 1
ATOM 612 C C . LEU A 1 77 ? 1.632 0.089 2.979 1.00 90.31 77 LEU A C 1
ATOM 614 O O . LEU A 1 77 ? 0.842 -0.582 3.631 1.00 90.31 77 LEU A O 1
ATOM 618 N N . LYS A 1 78 ? 2.918 0.205 3.332 1.00 87.44 78 LYS A N 1
ATOM 619 C CA . LYS A 1 78 ? 3.450 -0.419 4.553 1.00 87.44 78 LYS A CA 1
ATOM 620 C C . LYS A 1 78 ? 2.898 0.206 5.827 1.00 87.44 78 LYS A C 1
ATOM 622 O O . LYS A 1 78 ? 2.610 -0.519 6.767 1.00 87.44 78 LYS A O 1
ATOM 627 N N . GLU A 1 79 ? 2.771 1.531 5.878 1.00 86.12 79 GLU A N 1
ATOM 628 C CA . GLU A 1 79 ? 2.148 2.213 7.021 1.00 86.12 79 GLU A CA 1
ATOM 629 C C . GLU A 1 79 ? 0.682 1.780 7.185 1.00 86.12 79 GLU A C 1
ATOM 631 O O . GLU A 1 79 ? 0.264 1.470 8.297 1.00 86.12 79 GLU A O 1
ATOM 636 N N . ASP A 1 80 ? -0.066 1.677 6.083 1.00 89.38 80 ASP A N 1
ATOM 637 C CA . ASP A 1 80 ? -1.439 1.165 6.073 1.00 89.38 80 ASP A CA 1
ATOM 638 C C . ASP A 1 80 ? -1.514 -0.292 6.538 1.00 89.38 80 ASP A C 1
ATOM 640 O O . ASP A 1 80 ? -2.375 -0.624 7.350 1.00 89.38 80 ASP A O 1
ATOM 644 N N . TYR A 1 81 ? -0.590 -1.144 6.086 1.00 88.81 81 TYR A N 1
ATOM 645 C CA . TYR A 1 81 ? -0.483 -2.524 6.553 1.00 88.81 81 TYR A CA 1
ATOM 646 C C . TYR A 1 81 ? -0.215 -2.605 8.060 1.00 88.81 81 TYR A C 1
ATOM 648 O O . TYR A 1 81 ? -0.927 -3.326 8.748 1.00 88.81 81 TYR A O 1
ATOM 656 N N . VAL A 1 82 ? 0.752 -1.846 8.590 1.00 84.69 82 VAL A N 1
ATOM 657 C CA . VAL A 1 82 ? 1.075 -1.822 10.032 1.00 84.69 82 VAL A CA 1
ATOM 658 C C . VAL A 1 82 ? -0.145 -1.401 10.852 1.00 84.69 82 VAL A C 1
ATOM 660 O O . VAL A 1 82 ? -0.490 -2.041 11.847 1.00 84.69 82 VAL A O 1
ATOM 663 N N . ASP A 1 83 ? -0.805 -0.324 10.426 1.00 88.25 83 ASP A N 1
ATOM 664 C CA . ASP A 1 83 ? -1.990 0.213 11.087 1.00 88.25 83 ASP A CA 1
ATOM 665 C C . ASP A 1 83 ? -3.138 -0.810 11.079 1.00 88.25 83 ASP A C 1
ATOM 667 O O . ASP A 1 83 ? -3.763 -1.060 12.111 1.00 88.25 83 ASP A O 1
ATOM 671 N N . TYR A 1 84 ? -3.390 -1.437 9.928 1.00 88.56 84 TYR A N 1
ATOM 672 C CA . TYR A 1 84 ? -4.445 -2.433 9.770 1.00 88.56 84 TYR A CA 1
ATOM 673 C C . TYR A 1 84 ? -4.147 -3.735 10.527 1.00 88.56 84 TYR A C 1
ATOM 675 O O . TYR A 1 84 ? -5.026 -4.260 11.206 1.00 88.56 84 TYR A O 1
ATOM 683 N N . ALA A 1 85 ? -2.907 -4.228 10.486 1.00 86.00 85 ALA A N 1
ATOM 684 C CA . ALA A 1 85 ? -2.475 -5.412 11.226 1.00 86.00 85 ALA A CA 1
ATOM 685 C C . ALA A 1 85 ? -2.662 -5.230 12.740 1.00 86.00 85 ALA A C 1
ATOM 687 O O . ALA A 1 85 ? -3.126 -6.145 13.423 1.00 86.00 85 ALA A O 1
ATOM 688 N N . TRP A 1 86 ? -2.364 -4.035 13.267 1.00 86.12 86 TRP A N 1
ATOM 689 C CA . T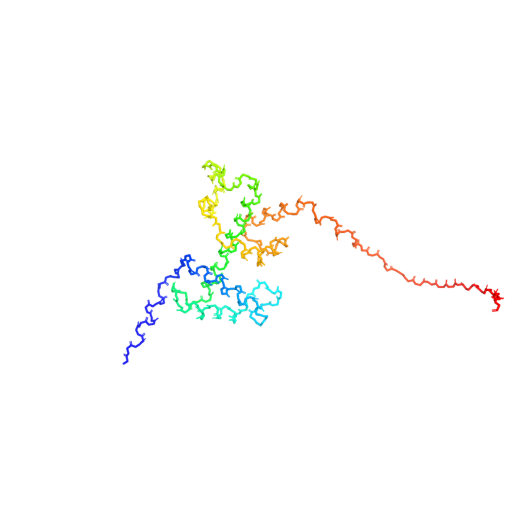RP A 1 86 ? -2.640 -3.717 14.668 1.00 86.12 86 TRP A CA 1
ATOM 690 C C . TRP A 1 86 ? -4.133 -3.764 14.986 1.00 86.12 86 TRP A C 1
ATOM 692 O O . TRP A 1 86 ? -4.511 -4.361 15.990 1.00 86.12 86 TRP A O 1
ATOM 702 N N . LEU A 1 87 ? -4.984 -3.183 14.134 1.00 87.12 87 LEU A N 1
ATOM 703 C CA . LEU A 1 87 ? -6.436 -3.213 14.325 1.00 87.12 87 LEU A CA 1
ATOM 704 C C . LEU A 1 87 ? -6.976 -4.650 14.330 1.00 87.12 87 LEU A C 1
ATOM 706 O O . LEU A 1 87 ? -7.720 -5.015 15.237 1.00 87.12 87 LEU A O 1
ATOM 710 N N . VAL A 1 88 ? -6.556 -5.477 13.368 1.00 86.19 88 VAL A N 1
ATOM 711 C CA . VAL A 1 88 ? -6.950 -6.894 13.288 1.00 86.19 88 VAL A CA 1
ATOM 712 C C . VAL A 1 88 ? -6.523 -7.659 14.540 1.00 86.19 88 VAL A C 1
ATOM 714 O O . VAL A 1 88 ? -7.318 -8.418 15.087 1.00 86.19 88 VAL A O 1
ATOM 717 N N . LYS A 1 89 ? -5.301 -7.436 15.040 1.00 84.12 89 LYS A N 1
ATOM 718 C CA . LYS A 1 89 ? -4.819 -8.068 16.277 1.00 84.12 89 LYS A CA 1
ATOM 719 C C . LYS A 1 89 ? -5.610 -7.589 17.498 1.00 84.12 89 LYS A C 1
ATOM 721 O O . LYS A 1 89 ? -6.043 -8.406 18.309 1.00 84.12 89 LYS A O 1
ATOM 726 N N . LYS A 1 90 ? -5.810 -6.273 17.622 1.00 83.62 90 LYS A N 1
ATOM 727 C CA . LYS A 1 90 ? -6.428 -5.629 18.790 1.00 83.62 90 LYS A CA 1
ATOM 728 C C . LYS A 1 90 ? -7.897 -5.999 18.974 1.00 83.62 90 LYS A C 1
ATOM 730 O O . LYS A 1 90 ? -8.337 -6.118 20.112 1.00 83.62 90 LYS A O 1
ATOM 735 N N . PHE A 1 91 ? -8.619 -6.169 17.871 1.00 82.88 91 PHE A N 1
ATOM 736 C CA . PHE A 1 91 ? -10.047 -6.497 17.841 1.00 82.88 91 PHE A CA 1
ATOM 737 C C . PHE A 1 91 ? -10.298 -7.908 17.285 1.00 82.88 91 PHE A C 1
ATOM 739 O O . PHE A 1 91 ? -11.342 -8.178 16.689 1.00 82.88 91 PHE A O 1
ATOM 746 N N . SER A 1 92 ? -9.323 -8.810 17.442 1.00 66.38 92 SER A N 1
ATOM 747 C CA . SER A 1 92 ? -9.487 -10.217 17.070 1.00 66.38 92 SER A CA 1
ATOM 748 C C . SER A 1 92 ? -10.619 -10.850 17.897 1.00 66.38 92 SER A C 1
ATOM 750 O O . SER A 1 92 ? -10.701 -10.641 19.104 1.00 66.38 92 SER A O 1
ATOM 752 N N . GLY A 1 93 ? -11.530 -11.572 17.233 1.00 64.25 93 GLY A N 1
ATOM 753 C CA . GLY A 1 93 ? -12.781 -12.079 17.818 1.00 64.25 93 GLY A CA 1
ATOM 754 C C . GLY A 1 93 ? -14.015 -11.457 17.160 1.00 64.25 93 GLY A C 1
ATOM 755 O O . GLY A 1 93 ? -14.599 -12.069 16.270 1.00 64.25 93 GLY A O 1
ATOM 756 N N . ASP A 1 94 ? -14.357 -10.222 17.536 1.00 62.16 94 ASP A N 1
ATOM 757 C CA . ASP A 1 94 ? -15.540 -9.495 17.030 1.00 62.16 94 ASP A CA 1
ATOM 758 C C . ASP A 1 94 ? -15.319 -8.852 15.646 1.00 62.16 94 ASP A C 1
ATOM 760 O O . ASP A 1 94 ? -16.259 -8.426 14.968 1.00 62.16 94 ASP A O 1
ATOM 764 N N . GLY A 1 95 ? -14.057 -8.777 15.210 1.00 67.56 95 GLY A N 1
ATOM 765 C CA . GLY A 1 95 ? -13.660 -8.123 13.969 1.00 67.56 95 GLY A CA 1
ATOM 766 C C . GLY A 1 95 ? -13.858 -6.604 14.007 1.00 67.56 95 GLY A C 1
ATOM 767 O O . GLY A 1 95 ? -14.372 -6.018 14.957 1.00 67.56 95 GLY A O 1
ATOM 768 N N . LEU A 1 96 ? -13.457 -5.922 12.932 1.00 80.25 96 LEU A N 1
ATOM 769 C CA . LEU A 1 96 ? -13.583 -4.458 12.848 1.00 80.25 96 LEU A CA 1
ATOM 770 C C . LEU A 1 96 ? -15.039 -3.975 12.703 1.00 80.25 96 LEU A C 1
ATOM 772 O O . LEU A 1 96 ? -15.297 -2.779 12.821 1.00 80.25 96 LEU A O 1
ATOM 776 N N . GLN A 1 97 ? -15.981 -4.891 12.447 1.00 74.94 97 GLN A N 1
ATOM 777 C CA . GLN A 1 97 ? -17.404 -4.591 12.254 1.00 74.94 97 GLN A CA 1
ATOM 778 C C . GLN A 1 97 ? -18.141 -4.294 13.570 1.00 74.94 97 GLN A C 1
ATOM 780 O O . GLN A 1 97 ? -19.180 -3.641 13.534 1.00 74.94 97 GLN A O 1
ATOM 785 N N . GLY A 1 98 ? -17.602 -4.724 14.717 1.00 76.94 98 GLY A N 1
ATOM 786 C CA . GLY A 1 98 ? -18.185 -4.482 16.044 1.00 76.94 98 GLY A CA 1
ATOM 787 C C . GLY A 1 98 ? -17.766 -3.165 16.707 1.00 76.94 98 GLY A C 1
ATOM 788 O O . GLY A 1 98 ? -18.202 -2.875 17.817 1.00 76.94 98 GLY A O 1
ATOM 789 N N . ILE A 1 99 ? -16.909 -2.367 16.061 1.00 85.94 99 ILE A N 1
ATOM 790 C CA . ILE A 1 99 ? -16.381 -1.122 16.632 1.00 85.94 99 ILE A CA 1
ATOM 791 C C . ILE A 1 99 ? -17.371 0.022 16.377 1.00 85.94 99 ILE A C 1
ATOM 793 O O . ILE A 1 99 ? -17.630 0.383 15.223 1.00 85.94 99 ILE A O 1
ATOM 797 N N . ASP A 1 100 ? -17.895 0.607 17.454 1.00 88.62 100 ASP A N 1
ATOM 798 C CA . ASP A 1 100 ? -18.824 1.737 17.398 1.00 88.62 100 ASP A CA 1
ATOM 799 C C . ASP A 1 100 ? -18.144 3.082 17.058 1.00 88.62 100 ASP A C 1
ATOM 801 O O . ASP A 1 100 ? -16.917 3.213 17.002 1.00 88.62 100 ASP A O 1
ATOM 805 N N . ASP A 1 101 ? -18.962 4.107 16.797 1.00 89.88 101 ASP A N 1
ATOM 806 C CA . ASP A 1 101 ? -18.494 5.449 16.423 1.00 89.88 101 ASP A CA 1
ATOM 807 C C . ASP A 1 101 ? -17.626 6.100 17.502 1.00 89.88 101 ASP A C 1
ATOM 809 O O . ASP A 1 101 ? -16.631 6.757 17.183 1.00 89.88 101 ASP A O 1
ATOM 813 N N . ALA A 1 102 ? -17.986 5.911 18.773 1.00 92.06 102 ALA A N 1
ATOM 814 C CA . ALA A 1 102 ? -17.258 6.479 19.899 1.00 92.06 102 ALA A CA 1
ATOM 815 C C . ALA A 1 102 ? -15.852 5.875 19.991 1.00 92.06 102 ALA A C 1
ATOM 817 O O . ALA A 1 102 ? -14.868 6.596 20.169 1.00 92.06 102 ALA A O 1
ATOM 818 N N . LYS A 1 103 ? -15.739 4.564 19.778 1.00 90.19 103 LYS A N 1
ATOM 819 C CA . LYS A 1 103 ? -14.468 3.857 19.796 1.00 90.19 103 LYS A CA 1
ATOM 820 C C . LYS A 1 103 ? -13.602 4.211 18.596 1.00 90.19 103 LYS A C 1
ATOM 822 O O . LYS A 1 103 ? -12.396 4.383 18.760 1.00 90.19 103 LYS A O 1
ATOM 827 N N . TRP A 1 104 ? -14.183 4.383 17.407 1.00 91.12 104 TRP A N 1
ATOM 828 C CA . TRP A 1 104 ? -13.441 4.918 16.259 1.00 91.12 104 TRP A CA 1
ATOM 829 C C . TRP A 1 104 ? -12.914 6.333 16.519 1.00 91.12 104 TRP A C 1
ATOM 831 O O . TRP A 1 104 ? -11.775 6.623 16.152 1.00 91.12 104 TRP A O 1
ATOM 841 N N . ALA A 1 105 ? -13.698 7.193 17.174 1.00 91.81 105 ALA A N 1
ATOM 842 C CA . ALA A 1 105 ? -13.263 8.539 17.538 1.00 91.81 105 ALA A CA 1
ATOM 843 C C . ALA A 1 105 ? -12.095 8.519 18.542 1.00 91.81 105 ALA A C 1
ATOM 845 O O . ALA A 1 105 ? -11.107 9.218 18.321 1.00 91.81 105 ALA A O 1
ATOM 846 N N . GLU A 1 106 ? -12.161 7.673 19.576 1.00 91.75 106 GLU A N 1
ATOM 847 C CA . GLU A 1 106 ? -11.062 7.452 20.534 1.00 91.75 106 GLU A CA 1
ATOM 848 C C . GLU A 1 106 ? -9.792 6.952 19.824 1.00 91.75 106 GLU A C 1
ATOM 850 O O . GLU A 1 106 ? -8.686 7.436 20.056 1.00 91.75 106 GLU A O 1
ATOM 855 N N . LEU A 1 107 ? -9.946 5.987 18.915 1.00 89.88 107 LEU A N 1
ATOM 856 C CA . LEU A 1 107 ? -8.840 5.420 18.147 1.00 89.88 107 LEU A CA 1
ATOM 857 C C . LEU A 1 107 ? -8.146 6.451 17.245 1.00 89.88 107 LEU A C 1
ATOM 859 O O . LEU A 1 107 ? -6.928 6.364 17.054 1.00 89.88 107 LEU A O 1
ATOM 863 N N . ASP A 1 108 ? -8.909 7.394 16.695 1.00 92.69 108 ASP A N 1
ATOM 864 C CA . ASP A 1 108 ? -8.441 8.441 15.786 1.00 92.69 108 ASP A CA 1
ATOM 865 C C . ASP A 1 108 ? -7.883 9.681 16.498 1.00 92.69 108 ASP A C 1
ATOM 867 O O . ASP A 1 108 ? -7.239 10.518 15.853 1.00 92.69 108 ASP A O 1
ATOM 871 N N . GLU A 1 109 ? -8.111 9.819 17.802 1.00 92.06 109 GLU A N 1
ATOM 872 C CA . GLU A 1 109 ? -7.737 11.009 18.556 1.00 92.06 109 GLU A CA 1
ATOM 873 C C . GLU A 1 109 ? -6.224 11.283 18.476 1.00 92.06 109 GLU A C 1
ATOM 875 O O . GLU A 1 109 ? -5.376 10.408 18.669 1.00 92.06 109 GLU A O 1
ATOM 880 N N . GLY A 1 110 ? -5.871 12.522 18.117 1.00 86.00 110 GLY A N 1
ATOM 881 C CA . GLY A 1 110 ? -4.479 12.959 17.975 1.00 86.00 110 GLY A CA 1
ATOM 882 C C . GLY A 1 110 ? -3.706 12.331 16.805 1.00 86.00 110 GLY A C 1
ATOM 883 O O . GLY A 1 110 ? -2.505 12.577 16.666 1.00 86.00 110 GLY A O 1
ATOM 884 N N . ARG A 1 111 ? -4.348 11.535 15.935 1.00 82.94 111 ARG A N 1
ATOM 885 C CA . ARG A 1 111 ? -3.667 10.864 14.817 1.00 82.94 111 ARG A CA 1
ATOM 886 C C . ARG A 1 111 ? -3.724 11.663 13.525 1.00 82.94 111 ARG A C 1
ATOM 888 O O . ARG A 1 111 ? -4.778 12.076 13.053 1.00 82.94 111 ARG A O 1
ATOM 895 N N . LYS A 1 112 ? -2.568 11.756 12.860 1.00 82.19 112 LYS A N 1
ATOM 896 C CA . LYS A 1 112 ? -2.467 12.293 11.493 1.00 82.19 112 LYS A CA 1
ATOM 897 C C . LYS A 1 112 ? -3.175 11.408 10.459 1.00 82.19 112 LYS A C 1
ATOM 899 O O . LYS A 1 112 ? -3.744 11.921 9.500 1.00 82.19 112 LYS A O 1
ATOM 904 N N . HIS A 1 113 ? -3.110 10.089 10.635 1.00 82.56 113 HIS A N 1
ATOM 905 C CA . HIS A 1 113 ? -3.751 9.107 9.763 1.00 82.56 113 HIS A CA 1
ATOM 906 C C . HIS A 1 113 ? -4.784 8.329 10.574 1.00 82.56 113 HIS A C 1
ATOM 908 O O . HIS A 1 113 ? -4.428 7.569 11.473 1.00 82.56 113 HIS A O 1
ATOM 914 N N . LYS A 1 114 ? -6.059 8.566 10.263 1.00 87.75 114 LYS A N 1
ATOM 915 C CA . LYS A 1 114 ? -7.210 7.992 10.963 1.00 87.75 114 LYS A CA 1
ATOM 916 C C . LYS A 1 114 ? -7.351 6.506 10.671 1.00 87.75 114 LYS A C 1
ATOM 918 O O . LYS A 1 114 ? -7.328 6.114 9.505 1.00 87.75 114 LYS A O 1
ATOM 923 N N . TYR A 1 115 ? -7.505 5.686 11.697 1.00 89.62 115 TYR A N 1
ATOM 924 C CA . TYR A 1 115 ? -7.805 4.264 11.583 1.00 89.62 115 TYR A CA 1
ATOM 925 C C . TYR A 1 115 ? -9.212 4.000 11.052 1.00 89.62 115 TYR A C 1
ATOM 927 O O . TYR A 1 115 ? -9.405 3.011 10.346 1.00 89.62 115 TYR A O 1
ATOM 935 N N . SER A 1 116 ? -10.161 4.910 11.296 1.00 88.62 116 SER A N 1
ATOM 936 C CA . SER A 1 116 ? -11.533 4.809 10.772 1.00 88.62 116 SER A CA 1
ATOM 937 C C . SER A 1 116 ? -11.617 4.677 9.246 1.00 88.62 116 SER A C 1
ATOM 939 O O . SER A 1 116 ? -12.631 4.213 8.729 1.00 88.62 116 SER A O 1
ATOM 941 N N . ARG A 1 117 ? -10.536 4.974 8.507 1.00 89.50 117 ARG A N 1
ATOM 942 C CA . ARG A 1 117 ? -10.420 4.679 7.068 1.00 89.50 117 ARG A CA 1
ATOM 943 C C . ARG A 1 117 ? -10.634 3.199 6.723 1.00 89.50 117 ARG A C 1
ATOM 945 O O . ARG A 1 117 ? -11.065 2.902 5.616 1.00 89.50 117 ARG A O 1
ATOM 952 N N . PHE A 1 118 ? -10.369 2.291 7.663 1.00 89.75 118 PHE A N 1
ATOM 953 C CA . PHE A 1 118 ? -10.544 0.845 7.490 1.00 89.75 118 PHE A CA 1
ATOM 954 C C . PHE A 1 118 ? -11.897 0.320 7.976 1.00 89.75 118 PHE A C 1
ATOM 956 O O . PHE A 1 118 ? -12.168 -0.872 7.857 1.00 89.75 118 PHE A O 1
ATOM 963 N N . ARG A 1 119 ? -12.756 1.194 8.514 1.00 87.19 119 ARG A N 1
ATOM 964 C CA . ARG A 1 119 ? -14.040 0.815 9.112 1.00 87.19 119 ARG A CA 1
ATOM 965 C C . ARG A 1 119 ? -14.955 0.077 8.138 1.00 87.19 119 ARG A C 1
ATOM 967 O O . ARG A 1 119 ? -15.565 -0.921 8.497 1.00 87.19 119 ARG A O 1
ATOM 974 N N . PHE A 1 120 ? -15.066 0.596 6.918 1.00 83.75 120 PHE A N 1
ATOM 975 C CA . PHE A 1 120 ? -15.985 0.071 5.903 1.00 83.75 120 PHE A CA 1
ATOM 976 C C . PHE A 1 120 ? -15.276 -0.724 4.813 1.00 83.75 120 PHE A C 1
ATOM 978 O O . PHE A 1 120 ? -15.908 -1.456 4.057 1.00 83.75 120 PHE A O 1
ATOM 985 N N . THR A 1 121 ? -13.965 -0.555 4.687 1.00 83.12 121 THR A N 1
ATOM 986 C CA . THR A 1 121 ? -13.183 -1.183 3.629 1.00 83.12 121 THR A CA 1
ATOM 987 C C . THR A 1 121 ? -11.899 -1.729 4.238 1.00 83.12 121 THR A C 1
ATOM 989 O O . THR A 1 121 ? -11.015 -0.945 4.591 1.00 83.12 121 THR A O 1
ATOM 992 N N . PRO A 1 122 ? -11.790 -3.063 4.376 1.00 84.38 122 PRO A N 1
ATOM 993 C CA . PRO A 1 122 ? -10.561 -3.730 4.781 1.00 84.38 122 PRO A CA 1
ATOM 994 C C . PRO A 1 122 ? -9.361 -3.281 3.949 1.00 84.38 122 PRO A C 1
ATOM 996 O O . PRO A 1 122 ? -9.498 -2.952 2.766 1.00 84.38 122 PRO A O 1
ATOM 999 N N . PHE A 1 123 ? -8.164 -3.320 4.539 1.00 87.81 123 PHE A N 1
ATOM 1000 C CA . PHE A 1 123 ? -6.951 -3.073 3.771 1.00 87.81 123 PHE A CA 1
ATOM 1001 C C . PHE A 1 123 ? -6.749 -4.185 2.734 1.00 87.81 123 PHE A C 1
ATOM 1003 O O . PHE A 1 123 ? -6.407 -5.320 3.062 1.00 87.81 123 PHE A O 1
ATOM 1010 N N . ARG A 1 124 ? -6.969 -3.841 1.463 1.00 88.12 124 ARG A N 1
ATOM 1011 C CA . ARG A 1 124 ? -7.024 -4.785 0.340 1.00 88.12 124 ARG A CA 1
ATOM 1012 C C . ARG A 1 124 ? -5.771 -5.643 0.197 1.00 88.12 124 ARG A C 1
ATOM 1014 O O . ARG A 1 124 ? -5.868 -6.834 -0.068 1.00 88.12 124 ARG A O 1
ATOM 1021 N N . HIS A 1 125 ? -4.600 -5.046 0.386 1.00 89.06 125 HIS A N 1
ATOM 1022 C CA . HIS A 1 125 ? -3.328 -5.728 0.164 1.00 89.06 125 HIS A CA 1
ATOM 1023 C C . HIS A 1 125 ? -2.791 -6.416 1.423 1.00 89.06 125 HIS A C 1
ATOM 1025 O O . HIS A 1 125 ? -1.604 -6.728 1.473 1.00 89.06 125 HIS A O 1
ATOM 1031 N N . TYR A 1 126 ? -3.631 -6.628 2.443 1.00 87.44 126 TYR A N 1
ATOM 1032 C CA . TYR A 1 126 ? -3.203 -7.172 3.729 1.00 87.44 126 TYR A CA 1
ATOM 1033 C C . TYR A 1 126 ? -2.453 -8.498 3.584 1.00 87.44 126 TYR A C 1
ATOM 1035 O O . TYR A 1 126 ? -1.307 -8.563 4.002 1.00 87.44 126 TYR A O 1
ATOM 1043 N N . SER A 1 127 ? -3.034 -9.507 2.929 1.00 86.94 127 SER A N 1
ATOM 1044 C CA . SER A 1 127 ? -2.406 -10.831 2.775 1.00 86.94 127 SER A CA 1
ATOM 1045 C C . SER A 1 127 ? -1.082 -10.786 2.008 1.00 86.94 127 SER A C 1
ATOM 1047 O O . SER A 1 127 ? -0.122 -11.458 2.373 1.00 86.94 127 SER A O 1
ATOM 1049 N N . VAL A 1 128 ? -1.014 -9.968 0.955 1.00 87.38 128 VAL A N 1
ATOM 1050 C CA . VAL A 1 128 ? 0.195 -9.824 0.136 1.00 87.38 128 VAL A CA 1
ATOM 1051 C C . VAL A 1 128 ? 1.298 -9.119 0.920 1.00 87.38 128 VAL A C 1
ATOM 1053 O O . VAL A 1 128 ? 2.439 -9.571 0.911 1.00 87.38 128 VAL A O 1
ATOM 1056 N N . LEU A 1 129 ? 0.976 -8.024 1.616 1.00 86.75 129 LEU A N 1
ATOM 1057 C CA . LEU A 1 129 ? 1.962 -7.313 2.427 1.00 86.75 129 LEU A CA 1
ATOM 1058 C C . LEU A 1 129 ? 2.348 -8.095 3.679 1.00 86.75 129 LEU A C 1
ATOM 1060 O O . LEU A 1 129 ? 3.486 -7.958 4.110 1.00 86.75 129 LEU A O 1
ATOM 1064 N N . ASP A 1 130 ? 1.471 -8.935 4.219 1.00 84.88 130 ASP A N 1
ATOM 1065 C CA . ASP A 1 130 ? 1.798 -9.824 5.331 1.00 84.88 130 ASP A CA 1
ATOM 1066 C C . ASP A 1 130 ? 2.931 -10.786 4.956 1.00 84.88 130 ASP A C 1
ATOM 1068 O O . ASP A 1 130 ? 3.937 -10.846 5.655 1.00 84.88 130 ASP A O 1
ATOM 1072 N N . GLY A 1 131 ? 2.862 -11.403 3.772 1.00 79.94 131 GLY A N 1
ATOM 1073 C CA . GLY A 1 131 ? 3.932 -12.273 3.269 1.00 79.94 131 GLY A CA 1
ATOM 1074 C C . GLY A 1 131 ? 5.250 -11.564 2.915 1.00 79.94 131 GLY A C 1
ATOM 1075 O O . GLY A 1 131 ? 6.277 -12.220 2.789 1.00 79.94 131 GLY A O 1
ATOM 1076 N N . ILE A 1 132 ? 5.250 -10.236 2.740 1.00 77.62 132 ILE A N 1
ATOM 1077 C CA . ILE A 1 132 ? 6.451 -9.453 2.375 1.00 77.62 132 ILE A CA 1
ATOM 1078 C C . ILE A 1 132 ? 7.055 -8.744 3.595 1.00 77.62 132 ILE A C 1
ATOM 1080 O O . ILE A 1 132 ? 8.272 -8.602 3.718 1.00 77.62 132 ILE A O 1
ATOM 1084 N N . VAL A 1 133 ? 6.197 -8.216 4.465 1.00 73.56 133 VAL A N 1
ATOM 1085 C CA . VAL A 1 133 ? 6.533 -7.265 5.533 1.00 73.56 133 VAL A CA 1
ATOM 1086 C C . VAL A 1 133 ? 6.319 -7.882 6.915 1.00 73.56 133 VAL A C 1
ATOM 1088 O O . VAL A 1 133 ? 6.979 -7.444 7.858 1.00 73.56 133 VAL A O 1
ATOM 1091 N N . GLY A 1 134 ? 5.463 -8.900 7.048 1.00 67.31 134 GLY A N 1
ATOM 1092 C CA . GLY A 1 134 ? 5.115 -9.542 8.319 1.00 67.31 134 GLY A CA 1
ATOM 1093 C C . GLY A 1 134 ? 6.337 -10.035 9.091 1.00 67.31 134 GLY A C 1
ATOM 1094 O O . GLY A 1 134 ? 6.528 -9.642 10.242 1.00 67.31 134 GLY A O 1
ATOM 1095 N N . ASP A 1 135 ? 7.250 -10.746 8.425 1.00 64.81 135 ASP A N 1
ATOM 1096 C CA . ASP A 1 135 ? 8.504 -11.224 9.032 1.00 64.81 135 ASP A CA 1
ATOM 1097 C C . ASP A 1 135 ? 9.413 -10.078 9.505 1.00 64.81 135 ASP A C 1
ATOM 1099 O O . ASP A 1 135 ? 10.114 -10.183 10.513 1.00 64.81 135 ASP A O 1
ATOM 1103 N N . SER A 1 136 ? 9.401 -8.944 8.801 1.00 60.66 136 SER A N 1
ATOM 1104 C CA . SER A 1 136 ? 10.191 -7.765 9.187 1.00 60.66 136 SER A CA 1
ATOM 1105 C C . SER A 1 136 ? 9.552 -7.005 10.359 1.00 60.66 136 SER A C 1
ATOM 1107 O O . SER A 1 136 ? 10.262 -6.373 11.143 1.00 60.66 136 SER A O 1
ATOM 1109 N N . MET A 1 137 ? 8.223 -7.070 10.512 1.00 58.91 137 MET A N 1
ATOM 1110 C CA . MET A 1 137 ? 7.521 -6.519 11.678 1.00 58.91 137 MET A CA 1
ATOM 1111 C C . MET A 1 137 ? 7.677 -7.387 12.922 1.00 58.91 137 MET A C 1
ATOM 1113 O O . MET A 1 137 ? 7.849 -6.832 14.005 1.00 58.91 137 MET A O 1
ATOM 1117 N N . ALA A 1 138 ? 7.660 -8.716 12.781 1.00 55.94 138 ALA A N 1
ATOM 1118 C CA . ALA A 1 138 ? 7.927 -9.641 13.883 1.00 55.94 138 ALA A CA 1
ATOM 1119 C C . ALA A 1 138 ? 9.317 -9.404 14.504 1.00 55.94 138 ALA A C 1
ATOM 1121 O O . ALA A 1 138 ? 9.491 -9.550 15.710 1.00 55.94 138 ALA A O 1
ATOM 1122 N N . ASN A 1 139 ? 10.273 -8.948 13.688 1.00 50.09 139 ASN A N 1
ATOM 1123 C CA . ASN A 1 139 ? 11.633 -8.591 14.098 1.00 50.09 139 ASN A CA 1
ATOM 1124 C C . ASN A 1 139 ? 11.831 -7.088 14.398 1.00 50.09 139 ASN A C 1
ATOM 1126 O O . ASN A 1 139 ? 12.960 -6.636 14.566 1.00 50.09 139 ASN A O 1
ATOM 1130 N N . CYS A 1 140 ? 10.757 -6.293 14.462 1.00 51.72 140 CYS A N 1
ATOM 1131 C CA . CYS A 1 140 ? 10.793 -4.869 14.822 1.00 51.72 140 CYS A CA 1
ATOM 1132 C C . CYS A 1 140 ? 11.695 -3.965 13.958 1.00 51.72 140 CYS A C 1
ATOM 1134 O O . CYS A 1 140 ? 12.150 -2.914 14.406 1.00 51.72 140 CYS A O 1
ATOM 1136 N N . GLU A 1 141 ? 11.901 -4.297 12.682 1.00 51.06 141 GLU A N 1
ATOM 1137 C CA . GLU A 1 141 ? 12.781 -3.530 11.784 1.00 51.06 141 GLU A CA 1
ATOM 1138 C C . GLU A 1 141 ? 12.115 -2.250 11.209 1.00 51.06 141 GLU A C 1
ATOM 1140 O O . GLU A 1 141 ? 12.793 -1.376 10.666 1.00 51.06 141 GLU A O 1
ATOM 1145 N N . TYR A 1 142 ? 10.786 -2.087 11.336 1.00 50.59 142 TYR A N 1
ATOM 1146 C CA . TYR A 1 142 ? 9.989 -1.007 10.710 1.00 50.59 142 TYR A CA 1
ATOM 1147 C C . TYR A 1 142 ? 9.459 0.048 11.703 1.00 50.59 142 TYR A C 1
ATOM 1149 O O . TYR A 1 142 ? 8.287 0.427 11.710 1.00 50.59 142 TYR A O 1
ATOM 1157 N N . MET A 1 143 ? 10.329 0.572 12.564 1.00 53.12 143 MET A N 1
ATOM 1158 C CA . MET A 1 143 ? 9.941 1.518 13.618 1.00 53.12 143 MET A CA 1
ATOM 1159 C C . MET A 1 143 ? 9.876 2.978 13.144 1.00 53.12 143 MET A C 1
ATOM 1161 O O . MET A 1 143 ? 10.805 3.752 13.362 1.00 53.12 143 MET A O 1
ATOM 1165 N N . ARG A 1 144 ? 8.773 3.400 12.506 1.00 50.59 144 ARG A N 1
ATOM 1166 C CA . ARG A 1 144 ? 8.486 4.847 12.330 1.00 50.59 144 ARG A CA 1
ATOM 1167 C C . ARG A 1 144 ? 7.059 5.296 12.647 1.00 50.59 144 ARG A C 1
ATOM 1169 O O . ARG A 1 144 ? 6.811 6.499 12.627 1.00 50.59 144 ARG A O 1
ATOM 1176 N N . SER A 1 145 ? 6.132 4.392 12.966 1.00 53.81 145 SER A N 1
ATOM 1177 C CA . SER A 1 145 ? 4.784 4.762 13.423 1.00 53.81 145 SER A CA 1
ATOM 1178 C C . SER A 1 145 ? 4.575 4.389 14.893 1.00 53.81 145 SER A C 1
ATOM 1180 O O . SER A 1 145 ? 5.111 3.394 15.382 1.00 53.81 145 SER A O 1
ATOM 1182 N N . ALA A 1 146 ? 3.764 5.178 15.606 1.00 55.34 146 ALA A N 1
ATOM 1183 C CA . ALA A 1 146 ? 3.362 4.874 16.983 1.00 55.34 146 ALA A CA 1
ATOM 1184 C C . ALA A 1 146 ? 2.628 3.522 17.090 1.00 55.34 146 ALA A C 1
ATOM 1186 O O . ALA A 1 146 ? 2.703 2.860 18.122 1.00 55.34 146 ALA A O 1
ATOM 1187 N N . ALA A 1 147 ? 1.959 3.095 16.013 1.00 55.69 147 ALA A N 1
ATOM 1188 C CA . ALA A 1 147 ? 1.355 1.771 15.887 1.00 55.69 147 ALA A CA 1
ATOM 1189 C C . ALA A 1 147 ? 2.415 0.658 15.817 1.00 55.69 147 ALA A C 1
ATOM 1191 O O . ALA A 1 147 ? 2.320 -0.313 16.561 1.00 55.69 147 ALA A O 1
ATOM 1192 N N . GLY A 1 148 ? 3.467 0.839 15.007 1.00 54.31 148 GLY A N 1
ATOM 1193 C CA . GLY A 1 148 ? 4.586 -0.103 14.912 1.00 54.31 148 GLY A CA 1
ATOM 1194 C C . GLY A 1 148 ? 5.341 -0.260 16.235 1.00 54.31 148 GLY A C 1
ATOM 1195 O O . GLY A 1 148 ? 5.636 -1.378 16.644 1.00 54.31 148 GLY A O 1
ATOM 1196 N N . MET A 1 149 ? 5.566 0.841 16.964 1.00 59.25 149 MET A N 1
ATOM 1197 C CA . MET A 1 149 ? 6.186 0.787 18.298 1.00 59.25 149 MET A CA 1
ATOM 1198 C C . MET A 1 149 ? 5.304 0.065 19.333 1.00 59.25 149 MET A C 1
ATOM 1200 O O . MET A 1 149 ? 5.820 -0.692 20.152 1.00 59.25 149 MET A O 1
ATOM 1204 N N . ARG A 1 150 ? 3.973 0.247 19.290 1.00 60.16 150 ARG A N 1
ATOM 1205 C CA . ARG A 1 150 ? 3.038 -0.453 20.193 1.00 60.16 150 ARG A CA 1
ATOM 1206 C C . ARG A 1 150 ? 2.919 -1.944 19.877 1.00 60.16 150 ARG A C 1
ATOM 1208 O O . ARG A 1 150 ? 2.948 -2.739 20.808 1.00 60.16 150 ARG A O 1
ATOM 1215 N N . LEU A 1 151 ? 2.849 -2.323 18.597 1.00 54.75 151 LEU A N 1
ATOM 1216 C CA . LEU A 1 151 ? 2.847 -3.728 18.173 1.00 54.75 151 LEU A CA 1
ATOM 1217 C C . LEU A 1 151 ? 4.097 -4.460 18.654 1.00 54.75 151 LEU A C 1
ATOM 1219 O O . LEU A 1 151 ? 3.979 -5.540 19.219 1.00 54.75 151 LEU A O 1
ATOM 1223 N N . CYS A 1 152 ? 5.273 -3.860 18.478 1.00 53.97 152 CYS A N 1
ATOM 1224 C CA . CYS A 1 152 ? 6.531 -4.422 18.961 1.00 53.97 152 CYS A CA 1
ATOM 1225 C C . CYS A 1 152 ? 6.562 -4.577 20.479 1.00 53.97 152 CYS A C 1
ATOM 1227 O O . CYS A 1 152 ? 6.979 -5.617 20.969 1.00 53.97 152 CYS A O 1
ATOM 1229 N N . ASN A 1 153 ? 6.065 -3.591 21.227 1.00 54.94 153 ASN A N 1
ATOM 1230 C CA . ASN A 1 153 ? 5.981 -3.707 22.680 1.00 54.94 153 ASN A CA 1
ATOM 1231 C C . ASN A 1 153 ? 4.995 -4.815 23.106 1.00 54.94 153 ASN A C 1
ATOM 1233 O O . ASN A 1 153 ? 5.257 -5.551 24.048 1.00 54.94 153 ASN A O 1
ATOM 1237 N N . GLU A 1 154 ? 3.880 -4.990 22.393 1.00 56.72 154 GLU A N 1
ATOM 1238 C CA . GLU A 1 154 ? 2.939 -6.094 22.630 1.00 56.72 154 GLU A CA 1
ATOM 1239 C C . GLU A 1 154 ? 3.505 -7.463 22.194 1.00 56.72 154 GLU A C 1
ATOM 1241 O O . GLU A 1 154 ? 3.201 -8.464 22.831 1.00 56.72 154 GLU A O 1
ATOM 1246 N N . TYR A 1 155 ? 4.339 -7.536 21.149 1.00 51.84 155 TYR A N 1
ATOM 1247 C CA . TYR A 1 155 ? 5.049 -8.761 20.743 1.00 51.84 155 TYR A CA 1
ATOM 1248 C C . TYR A 1 155 ? 6.189 -9.119 21.709 1.00 51.84 155 TYR A C 1
ATOM 1250 O O . TYR A 1 155 ? 6.315 -10.280 22.086 1.00 51.84 155 TYR A O 1
ATOM 1258 N N . ALA A 1 156 ? 6.962 -8.134 22.173 1.00 51.50 156 ALA A N 1
ATOM 1259 C CA . ALA A 1 156 ? 8.019 -8.317 23.167 1.00 51.50 156 ALA A CA 1
ATOM 1260 C C . ALA A 1 156 ? 7.464 -8.723 24.545 1.00 51.50 156 ALA A C 1
ATOM 1262 O O . ALA A 1 156 ? 8.077 -9.532 25.235 1.00 51.50 156 ALA A O 1
ATOM 1263 N N . ASN A 1 157 ? 6.285 -8.214 24.926 1.00 47.34 157 ASN A N 1
ATOM 1264 C CA . ASN A 1 157 ? 5.609 -8.584 26.177 1.00 47.34 157 ASN A CA 1
ATOM 1265 C C . ASN A 1 157 ? 4.741 -9.853 26.061 1.00 47.34 157 ASN A C 1
ATOM 1267 O O . ASN A 1 157 ? 4.318 -10.403 27.075 1.00 47.34 157 ASN A O 1
ATOM 1271 N N . SER A 1 158 ? 4.493 -10.358 24.848 1.00 47.94 158 SER A N 1
ATOM 1272 C CA . SER A 1 158 ? 3.809 -11.631 24.594 1.00 47.94 158 SER A CA 1
ATOM 1273 C C . SER A 1 158 ? 4.812 -12.794 24.598 1.00 47.94 158 SER A C 1
ATOM 1275 O O . SER A 1 158 ? 5.030 -13.422 23.570 1.00 47.94 158 SER A O 1
ATOM 1277 N N . SER A 1 159 ? 5.457 -13.045 25.743 1.00 43.75 159 SER A N 1
ATOM 1278 C CA . SER A 1 159 ? 5.986 -14.337 26.240 1.00 43.75 159 SER A CA 1
ATOM 1279 C C . SER A 1 159 ? 6.191 -15.514 25.243 1.00 43.75 159 SER A C 1
ATOM 1281 O O . SER A 1 159 ? 5.735 -16.627 25.500 1.00 43.75 159 SER A O 1
ATOM 1283 N N . VAL A 1 160 ? 6.904 -15.329 24.126 1.00 44.69 160 VAL A N 1
ATOM 1284 C CA . VAL A 1 160 ? 7.408 -16.443 23.281 1.00 44.69 160 VAL A CA 1
ATOM 1285 C C . VAL A 1 160 ? 8.877 -16.247 22.867 1.00 44.69 160 VAL A C 1
ATOM 1287 O O . VAL A 1 160 ? 9.511 -17.181 22.394 1.00 44.69 160 VAL A O 1
ATOM 1290 N N . LEU A 1 161 ? 9.481 -15.078 23.121 1.00 42.81 161 LEU A N 1
ATOM 1291 C CA . LEU A 1 161 ? 10.894 -14.815 22.794 1.00 42.81 161 LEU A CA 1
ATOM 1292 C C . LEU A 1 161 ? 11.812 -14.590 24.009 1.00 42.81 161 LEU A C 1
ATOM 1294 O O . LEU A 1 161 ? 12.974 -14.244 23.828 1.00 42.81 161 LEU A O 1
ATOM 1298 N N . GLN A 1 162 ? 11.346 -14.834 25.240 1.00 38.25 162 GLN A N 1
ATOM 1299 C CA . GLN A 1 162 ? 12.220 -14.792 26.426 1.00 38.25 162 GLN A CA 1
ATOM 1300 C C . GLN A 1 162 ? 12.972 -16.102 26.712 1.00 38.25 162 GLN A C 1
ATOM 1302 O O . GLN A 1 162 ? 13.772 -16.136 27.640 1.00 38.25 162 GLN A O 1
ATOM 1307 N N . SER A 1 163 ? 12.786 -17.171 25.933 1.00 40.91 163 SER A N 1
ATOM 1308 C CA . SER A 1 163 ? 13.400 -18.469 26.252 1.00 40.91 163 SER A CA 1
ATOM 1309 C C . SER A 1 163 ? 14.750 -18.774 25.594 1.00 40.91 163 SER A C 1
ATOM 1311 O O . SER A 1 163 ? 15.322 -19.788 25.962 1.00 40.91 163 SER A O 1
ATOM 1313 N N . ASN A 1 164 ? 15.319 -17.938 24.711 1.00 36.97 164 ASN A N 1
ATOM 1314 C CA . ASN A 1 164 ? 16.574 -18.303 24.017 1.00 36.97 164 ASN A CA 1
ATOM 1315 C C . ASN A 1 164 ? 17.714 -17.268 24.058 1.00 36.97 164 ASN A C 1
ATOM 1317 O O . ASN A 1 164 ? 18.668 -17.391 23.295 1.00 36.97 164 ASN A O 1
ATOM 1321 N N . VAL A 1 165 ? 17.687 -16.288 24.966 1.00 39.31 165 VAL A N 1
ATOM 1322 C CA . VAL A 1 165 ? 18.866 -15.433 25.222 1.00 39.31 165 VAL A CA 1
ATOM 1323 C C . VAL A 1 165 ? 19.179 -15.420 26.715 1.00 39.31 165 VAL A C 1
ATOM 1325 O O . VAL A 1 165 ? 18.959 -14.447 27.428 1.00 39.31 165 VAL A O 1
ATOM 1328 N N . SER A 1 166 ? 19.660 -16.554 27.210 1.00 40.97 166 SER A N 1
ATOM 1329 C CA . SER A 1 166 ? 20.419 -16.639 28.460 1.00 40.97 166 SER A CA 1
ATOM 1330 C C . SER A 1 166 ? 21.386 -17.808 28.363 1.00 40.97 166 SER A C 1
ATOM 1332 O O . SER A 1 166 ? 21.102 -18.902 28.835 1.00 40.97 166 SER A O 1
ATOM 1334 N N . ALA A 1 167 ? 22.498 -17.555 27.675 1.00 34.19 167 ALA A N 1
ATOM 1335 C CA . ALA A 1 167 ? 23.806 -18.152 27.939 1.00 34.19 167 ALA A CA 1
ATOM 1336 C C . ALA A 1 167 ? 24.871 -17.404 27.108 1.00 34.19 167 ALA A C 1
ATOM 1338 O O . ALA A 1 167 ? 25.480 -17.961 26.201 1.00 34.19 167 ALA A O 1
ATOM 1339 N N . SER A 1 168 ? 25.051 -16.112 27.384 1.00 36.34 168 SER A N 1
ATOM 1340 C CA . SER A 1 168 ? 26.406 -15.538 27.428 1.00 36.34 168 SER A CA 1
ATOM 1341 C C . SER A 1 168 ? 26.929 -15.879 28.834 1.00 36.34 168 SER A C 1
ATOM 1343 O O . SER A 1 168 ? 26.123 -15.947 29.757 1.00 36.34 168 SER A O 1
ATOM 1345 N N . ASP A 1 169 ? 28.190 -16.114 29.146 1.00 36.31 169 ASP A N 1
ATOM 1346 C CA . ASP A 1 169 ? 29.470 -15.901 28.492 1.00 36.31 169 ASP A CA 1
ATOM 1347 C C . ASP A 1 169 ? 30.516 -16.609 29.389 1.00 36.31 169 ASP A C 1
ATOM 1349 O O . ASP A 1 169 ? 30.215 -16.928 30.539 1.00 36.31 169 ASP A O 1
ATOM 1353 N N . GLU A 1 170 ? 31.734 -16.767 28.878 1.00 37.84 170 GLU A N 1
ATOM 1354 C CA . GLU A 1 170 ? 32.996 -16.947 29.621 1.00 37.84 170 GLU A CA 1
ATOM 1355 C C . GLU A 1 170 ? 33.217 -18.190 30.519 1.00 37.84 170 GLU A C 1
ATOM 1357 O O . GLU A 1 170 ? 32.750 -18.285 31.650 1.00 37.84 170 GLU A O 1
ATOM 1362 N N . SER A 1 171 ? 34.169 -19.040 30.113 1.00 35.03 171 SER A N 1
ATOM 1363 C CA . SER A 1 171 ? 35.530 -18.909 30.664 1.00 35.03 171 SER A CA 1
ATOM 1364 C C . SER A 1 171 ? 36.592 -19.642 29.827 1.00 35.03 171 SER A C 1
ATOM 1366 O O . SER A 1 171 ? 36.505 -20.828 29.516 1.00 35.03 171 SER A O 1
ATOM 1368 N N . LEU A 1 172 ? 37.614 -18.875 29.445 1.00 43.03 172 LEU A N 1
ATOM 1369 C CA . LEU A 1 172 ? 38.966 -19.332 29.133 1.00 43.03 172 LEU A CA 1
ATOM 1370 C C . LEU A 1 172 ? 39.644 -19.749 30.448 1.00 43.03 172 LEU A C 1
ATOM 1372 O O . LEU A 1 172 ? 39.642 -18.931 31.361 1.00 43.03 172 LEU A O 1
ATOM 1376 N N . ASP A 1 173 ? 40.286 -20.923 30.519 1.00 35.06 173 ASP A N 1
ATOM 1377 C CA . ASP A 1 173 ? 41.689 -20.987 30.963 1.00 35.06 173 ASP A CA 1
ATOM 1378 C C . ASP A 1 173 ? 42.412 -22.326 30.695 1.00 35.06 173 ASP A C 1
ATOM 1380 O O . ASP A 1 173 ? 41.812 -23.361 30.410 1.00 35.06 173 ASP A O 1
ATOM 1384 N N . HIS A 1 174 ? 43.739 -22.217 30.741 1.00 37.22 174 HIS A N 1
ATOM 1385 C CA . HIS A 1 174 ? 44.828 -23.101 30.327 1.00 37.22 174 HIS A CA 1
ATOM 1386 C C . 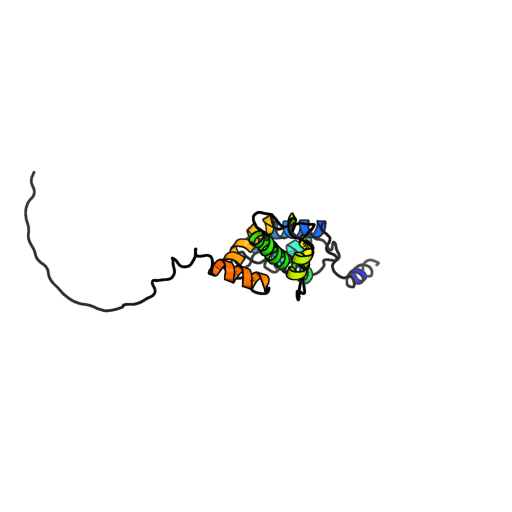HIS A 1 174 ? 45.012 -24.441 31.078 1.00 37.22 174 HIS A C 1
ATOM 1388 O O . HIS A 1 174 ? 44.635 -24.576 32.232 1.00 37.22 174 HIS A O 1
ATOM 1394 N N . ASN A 1 175 ? 45.723 -25.363 30.392 1.00 36.06 175 ASN A N 1
ATOM 1395 C CA . ASN A 1 175 ? 46.753 -26.329 30.850 1.00 36.06 175 ASN A CA 1
ATOM 1396 C C . ASN A 1 175 ? 46.629 -26.971 32.251 1.00 36.06 175 ASN A C 1
ATOM 1398 O O . ASN A 1 175 ? 46.631 -26.269 33.250 1.00 36.06 175 ASN A O 1
ATOM 1402 N N . GLN A 1 176 ? 46.801 -28.297 32.374 1.00 33.62 176 GLN A N 1
ATOM 1403 C CA . GLN A 1 176 ? 48.095 -29.008 32.491 1.00 33.62 176 GLN A CA 1
ATOM 1404 C C . GLN A 1 176 ? 47.900 -30.479 32.944 1.00 33.62 176 GLN A C 1
ATOM 1406 O O . GLN A 1 176 ? 46.998 -30.788 33.710 1.00 33.62 176 GLN A O 1
ATOM 1411 N N . GLU A 1 177 ? 48.805 -31.342 32.468 1.00 32.22 177 GLU A N 1
ATOM 1412 C CA . GLU A 1 177 ? 49.356 -32.557 33.106 1.00 32.22 177 GLU A CA 1
ATOM 1413 C C . GLU A 1 177 ? 48.477 -33.748 33.550 1.00 32.22 177 GLU A C 1
ATOM 1415 O O . GLU A 1 177 ? 47.764 -33.720 34.543 1.00 32.22 177 GLU A O 1
ATOM 1420 N N . GLY A 1 178 ? 48.769 -34.891 32.910 1.00 34.66 178 GLY A N 1
ATOM 1421 C CA . GLY A 1 178 ? 49.283 -36.069 33.617 1.00 34.66 178 GLY A CA 1
ATOM 1422 C C . GLY A 1 178 ? 48.264 -37.046 34.204 1.00 34.66 178 GLY A C 1
ATOM 1423 O O . GLY A 1 178 ? 47.620 -36.760 35.205 1.00 34.66 178 GLY A O 1
ATOM 1424 N N . THR A 1 179 ? 48.237 -38.272 33.668 1.00 37.12 179 THR A N 1
ATOM 1425 C CA . THR A 1 179 ? 48.550 -39.531 34.389 1.00 37.12 179 THR A CA 1
ATOM 1426 C C . THR A 1 179 ? 47.932 -40.723 33.647 1.00 37.12 179 THR A C 1
ATOM 1428 O O . THR A 1 179 ? 46.718 -40.865 33.541 1.00 37.12 179 THR A O 1
ATOM 1431 N N . VAL A 1 180 ? 48.808 -41.581 33.122 1.00 48.78 180 VAL A N 1
ATOM 1432 C CA . VAL A 1 180 ? 48.509 -42.946 32.659 1.00 48.78 180 VAL A CA 1
ATOM 1433 C C . VAL A 1 180 ? 48.080 -43.798 33.859 1.00 48.78 180 VAL A C 1
ATOM 1435 O O . VAL A 1 180 ? 48.601 -43.596 34.956 1.00 48.78 180 VAL A O 1
ATOM 1438 N N . PRO A 1 181 ? 47.248 -44.829 33.655 1.00 50.12 181 PRO A N 1
ATOM 1439 C CA . PRO A 1 181 ? 47.832 -46.143 33.905 1.00 50.12 181 PRO A CA 1
ATOM 1440 C C . PRO A 1 181 ? 47.474 -47.200 32.856 1.00 50.12 181 PRO A C 1
ATOM 1442 O O . PRO A 1 181 ? 46.360 -47.277 32.340 1.00 50.12 181 PRO A O 1
ATOM 1445 N N . GLU A 1 182 ? 48.475 -48.041 32.596 1.00 44.91 182 GLU A N 1
ATOM 1446 C CA . GLU A 1 182 ? 48.358 -49.408 32.093 1.00 44.91 182 GLU A CA 1
ATOM 1447 C C . GLU A 1 182 ? 47.249 -50.194 32.813 1.00 44.91 182 GLU A C 1
ATOM 1449 O O . GLU A 1 182 ? 47.043 -50.016 34.012 1.00 44.91 182 GLU A O 1
ATOM 1454 N N . THR A 1 183 ? 46.614 -51.151 32.130 1.00 49.16 183 THR A N 1
ATOM 1455 C CA . THR A 1 183 ? 46.776 -52.593 32.424 1.00 49.16 183 THR A CA 1
ATOM 1456 C C . THR A 1 183 ? 46.043 -53.430 31.368 1.00 49.16 183 THR A C 1
ATOM 1458 O O . THR A 1 183 ? 44.908 -53.161 30.984 1.00 49.16 183 THR A O 1
ATOM 1461 N N . MET A 1 184 ? 46.759 -54.446 30.888 1.00 43.69 184 MET A N 1
ATOM 1462 C CA . MET A 1 184 ? 46.360 -55.510 29.965 1.00 43.69 184 MET A CA 1
ATOM 1463 C C . MET A 1 184 ? 45.175 -56.335 30.502 1.00 43.69 184 MET A C 1
ATOM 1465 O O . MET A 1 184 ? 45.021 -56.443 31.714 1.00 43.69 184 MET A O 1
ATOM 1469 N N . THR A 1 185 ? 44.431 -57.037 29.632 1.00 47.00 185 THR A N 1
ATOM 1470 C CA . THR A 1 185 ? 44.278 -58.518 29.678 1.00 47.00 185 THR A CA 1
ATOM 1471 C C . THR A 1 185 ? 43.151 -59.035 28.765 1.00 47.00 185 THR A C 1
ATOM 1473 O O . THR A 1 185 ? 41.986 -58.706 28.938 1.00 47.00 185 THR A O 1
ATOM 1476 N N . ALA A 1 186 ? 43.588 -59.887 27.829 1.00 45.47 186 ALA A N 1
ATOM 1477 C CA . ALA A 1 186 ? 43.011 -61.111 27.250 1.00 45.47 186 ALA A CA 1
ATOM 1478 C C . ALA A 1 186 ? 41.561 -61.201 26.718 1.00 45.47 186 ALA A C 1
ATOM 1480 O O . ALA A 1 186 ? 40.570 -61.044 27.423 1.00 45.47 186 ALA A O 1
ATOM 1481 N N . ALA A 1 187 ? 41.511 -61.657 25.460 1.00 44.38 187 ALA A N 1
ATOM 1482 C CA . ALA A 1 187 ? 40.401 -62.330 24.788 1.00 44.38 187 ALA A CA 1
ATOM 1483 C C . ALA A 1 187 ? 40.076 -63.712 25.401 1.00 44.38 187 ALA A C 1
ATOM 1485 O O . ALA A 1 187 ? 40.911 -64.312 26.083 1.00 44.38 187 ALA A O 1
ATOM 1486 N N . PRO A 1 188 ? 38.876 -64.238 25.114 1.00 60.06 188 PRO A N 1
ATOM 1487 C CA . PRO A 1 188 ? 38.750 -65.443 24.273 1.00 60.06 188 PRO A CA 1
ATOM 1488 C C . PRO A 1 188 ? 37.640 -65.237 23.207 1.00 60.06 188 PRO A C 1
ATOM 1490 O O . PRO A 1 188 ? 36.832 -64.325 23.347 1.00 60.06 188 PRO A O 1
ATOM 1493 N N . ALA A 1 189 ? 37.516 -65.969 22.099 1.00 48.28 189 ALA A N 1
ATOM 1494 C CA . ALA A 1 189 ? 37.980 -67.290 21.683 1.00 48.28 189 ALA A CA 1
ATOM 1495 C C . ALA A 1 189 ? 38.239 -67.308 20.162 1.00 48.28 189 ALA A C 1
ATOM 1497 O O . ALA A 1 189 ? 37.722 -66.400 19.471 1.00 48.28 189 ALA A O 1
#

Organism: NCBI:txid100861

pLDDT: mean 71.91, std 20.56, range [32.22, 95.88]

Foldseek 3Di:
DPPPPVVVVLPPDDQADDPVNVVLLLVLLVVLLVDPVQADPPSQHGDPVSLVSSQVVCVCPSNSNDSVSSVVVVVVLVVLLLLLVLQCVVPPPVHLQPQDPVNQCVQQPPDPDGSCVCNVPHSPCNVSCCVRCVVVLLVLVDPDDPSSVVSNVVSVVPPDPPPPPPDDDDDDDDDDDDDDDDDDDDDDD